Protein AF-A0A6A5TPV1-F1 (afdb_monomer_lite)

Radius of gyration: 19.68 Å; chains: 1; bounding box: 51×36×65 Å

Sequence (262 aa):
MLPGEIRNAIFEEVFISEATIHRGAEEFGPLAEQEKAEIEGTKKVISWQLLCTCRQYYEEAFPLLYAKNSLALCTGKNGAPGKVGAFPLTPTPMSLIKNVRISFRLDNPDKPAAGSVAKFLDAIVEYSTIDVLRVTIAS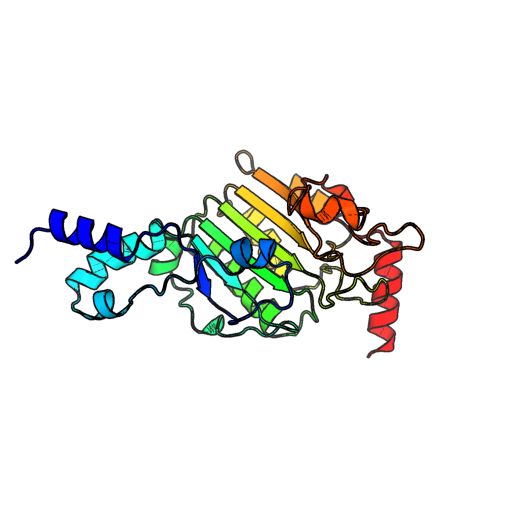VAHHFDETNPWNILMMDHPVIGALERVMRSGAVRNLAIRLHDGAFLSPDFSRYLSQELLHGHHLIFLRSCSCHTYDSARNCIVCGMSEDARSLEPIQRLILSHEADASPEMVDDCQYEILQRL

Structure (mmCIF, N/CA/C/O backbone):
data_AF-A0A6A5TPV1-F1
#
_entry.id   AF-A0A6A5TPV1-F1
#
loop_
_atom_site.group_PDB
_atom_site.id
_atom_site.type_symbol
_atom_site.label_atom_id
_atom_site.label_alt_id
_atom_site.label_comp_id
_atom_site.label_asym_id
_atom_site.label_entity_id
_atom_site.label_seq_id
_atom_site.pdbx_PDB_ins_code
_atom_site.Cartn_x
_atom_site.Cartn_y
_atom_site.Cartn_z
_atom_site.occupancy
_atom_site.B_iso_or_equiv
_atom_site.auth_seq_id
_atom_site.auth_comp_id
_atom_site.auth_asym_id
_atom_site.auth_atom_id
_atom_site.pdbx_PDB_model_num
ATOM 1 N N . MET A 1 1 ? -29.609 7.224 32.001 1.00 72.44 1 MET A N 1
ATOM 2 C CA . MET A 1 1 ? -28.454 6.872 31.147 1.00 72.44 1 MET A CA 1
ATOM 3 C C . MET A 1 1 ? -28.949 5.890 30.096 1.00 72.44 1 MET A C 1
ATOM 5 O O . MET A 1 1 ? -29.677 4.983 30.478 1.00 72.44 1 MET A O 1
ATOM 9 N N . LEU A 1 2 ? -28.633 6.080 28.810 1.00 82.19 2 LEU A N 1
ATOM 10 C CA . LEU A 1 2 ? -28.949 5.079 27.776 1.00 82.19 2 LEU A CA 1
ATOM 11 C C . LEU A 1 2 ? -28.243 3.755 28.121 1.00 82.19 2 LEU A C 1
ATOM 13 O O . LEU A 1 2 ? -27.073 3.829 28.486 1.00 82.19 2 LEU A O 1
ATOM 17 N N . PRO A 1 3 ? -28.888 2.580 28.036 1.00 91.00 3 PRO A N 1
ATOM 18 C CA . PRO A 1 3 ? -28.230 1.281 28.208 1.00 91.00 3 PRO A CA 1
ATOM 19 C C . PRO A 1 3 ? -27.059 1.073 27.238 1.00 91.00 3 PRO A C 1
ATOM 21 O O . PRO A 1 3 ? -27.083 1.585 26.118 1.00 91.00 3 PRO A O 1
ATOM 24 N N . GLY A 1 4 ? -26.043 0.312 27.658 1.00 86.00 4 GLY A N 1
ATOM 25 C CA . GLY A 1 4 ? -24.833 0.073 26.857 1.00 86.00 4 GLY A CA 1
ATOM 26 C C . GLY A 1 4 ? -25.107 -0.613 25.519 1.00 86.00 4 GLY A C 1
ATOM 27 O O . GLY A 1 4 ? -24.534 -0.227 24.510 1.00 86.00 4 GLY A O 1
ATOM 28 N N . GLU A 1 5 ? -26.052 -1.550 25.481 1.00 86.19 5 GLU A N 1
ATOM 29 C CA . GLU A 1 5 ? -26.462 -2.239 24.248 1.00 86.19 5 GLU A CA 1
ATOM 30 C C . GLU A 1 5 ? -27.050 -1.266 23.219 1.00 86.19 5 GLU A C 1
ATOM 32 O O . GLU A 1 5 ? -26.711 -1.330 22.040 1.00 86.19 5 GLU A O 1
ATOM 37 N N . ILE A 1 6 ? -27.875 -0.314 23.673 1.00 87.38 6 ILE A N 1
ATOM 38 C CA . ILE A 1 6 ? -28.470 0.706 22.800 1.00 87.38 6 ILE A CA 1
ATOM 39 C C . ILE A 1 6 ? -27.389 1.667 22.296 1.00 87.38 6 ILE A C 1
ATOM 41 O O . ILE A 1 6 ? -27.397 2.032 21.123 1.00 87.38 6 ILE A O 1
ATOM 45 N N . ARG A 1 7 ? -26.429 2.056 23.149 1.00 88.94 7 ARG A N 1
ATOM 46 C CA . ARG A 1 7 ? -25.293 2.887 22.718 1.00 88.94 7 ARG A CA 1
ATOM 47 C C . ARG A 1 7 ? -24.436 2.176 21.679 1.00 88.94 7 ARG A C 1
ATOM 49 O O . ARG A 1 7 ? -24.145 2.781 20.656 1.00 88.94 7 ARG A O 1
ATOM 56 N N . ASN A 1 8 ? -24.107 0.903 21.898 1.00 86.19 8 ASN A N 1
ATOM 57 C CA . ASN A 1 8 ? -23.372 0.104 20.924 1.00 86.19 8 ASN A CA 1
ATOM 58 C C . ASN A 1 8 ? -24.127 0.029 19.599 1.00 86.19 8 ASN A C 1
ATOM 60 O O . ASN A 1 8 ? -23.534 0.363 18.588 1.00 86.19 8 ASN A O 1
ATOM 64 N N . ALA A 1 9 ? -25.427 -0.279 19.590 1.00 86.00 9 ALA A N 1
ATOM 65 C CA . ALA A 1 9 ? -26.215 -0.293 18.353 1.00 86.00 9 ALA A CA 1
ATOM 66 C C . ALA A 1 9 ? -26.171 1.056 17.603 1.00 86.00 9 ALA A C 1
ATOM 68 O O . ALA A 1 9 ? -26.022 1.085 16.384 1.00 86.00 9 ALA A O 1
ATOM 69 N N . ILE A 1 10 ? -26.224 2.182 18.327 1.00 86.19 10 ILE A N 1
ATOM 70 C CA . ILE A 1 10 ? -26.055 3.520 17.736 1.00 86.19 10 ILE A CA 1
ATOM 71 C C . ILE A 1 10 ? -24.637 3.698 17.177 1.00 86.19 10 ILE A C 1
ATOM 73 O O . ILE A 1 10 ? -24.473 4.207 16.072 1.00 86.19 10 ILE A O 1
ATOM 77 N N . PHE A 1 11 ? -23.601 3.301 17.919 1.00 87.62 11 PHE A N 1
ATOM 78 C CA . PHE A 1 11 ? -22.213 3.404 17.464 1.00 87.62 11 PHE A CA 1
ATOM 79 C C . PHE A 1 11 ? -21.960 2.538 16.238 1.00 87.62 11 PHE A C 1
ATOM 81 O O . PHE A 1 11 ? -21.276 2.976 15.321 1.00 87.62 11 PHE A O 1
ATOM 88 N N . GLU A 1 12 ? -22.531 1.342 16.198 1.00 84.50 12 GLU A N 1
ATOM 89 C CA . GLU A 1 12 ? -22.453 0.450 15.055 1.00 84.50 12 GLU A CA 1
ATOM 90 C C . GLU A 1 12 ? -23.063 1.103 13.813 1.00 84.50 12 GLU A C 1
ATOM 92 O O . GLU A 1 12 ? -22.376 1.232 12.807 1.00 84.50 12 GLU A O 1
ATOM 97 N N . GLU A 1 13 ? -24.277 1.640 13.914 1.00 82.12 13 GLU A N 1
ATOM 98 C CA . GLU A 1 13 ? -24.950 2.328 12.803 1.00 82.12 13 GLU A CA 1
ATOM 99 C C . GLU A 1 13 ? -24.195 3.588 12.321 1.00 82.12 13 GLU A C 1
ATOM 101 O O . GLU A 1 13 ? -24.133 3.903 11.127 1.00 82.12 13 GLU A O 1
ATOM 106 N N . VAL A 1 14 ? -23.603 4.336 13.258 1.00 78.81 14 VAL A N 1
ATOM 107 C CA . VAL A 1 14 ? -22.926 5.610 12.968 1.00 78.81 14 VAL A CA 1
ATOM 108 C C . VAL A 1 14 ? -21.500 5.404 12.448 1.00 78.81 14 VAL A C 1
ATOM 110 O O . VAL A 1 14 ? -21.074 6.124 11.540 1.00 78.81 14 VAL A O 1
ATOM 113 N N . PHE A 1 15 ? -20.751 4.452 13.012 1.00 74.12 15 PHE A N 1
ATOM 114 C CA . PHE A 1 15 ? -19.317 4.270 12.756 1.00 74.12 15 PHE A CA 1
ATOM 115 C C . PHE A 1 15 ? -18.981 3.071 11.876 1.00 74.12 15 PHE A C 1
ATOM 117 O O . PHE A 1 15 ? -17.944 3.107 11.214 1.00 74.12 15 PHE A O 1
ATOM 124 N N . ILE A 1 16 ? -19.802 2.021 11.847 1.00 71.56 16 ILE A N 1
ATOM 125 C CA . ILE A 1 16 ? -19.593 0.890 10.942 1.00 71.56 16 ILE A CA 1
ATOM 126 C C . ILE A 1 16 ? -20.329 1.210 9.657 1.00 71.56 16 ILE A C 1
ATOM 128 O O . ILE A 1 16 ? -21.531 1.449 9.627 1.00 71.56 16 ILE A O 1
ATOM 132 N N . SER A 1 17 ? -19.593 1.248 8.561 1.00 60.19 17 SER A N 1
ATOM 133 C CA . SER A 1 17 ? -20.216 1.450 7.251 1.00 60.19 17 SER A CA 1
ATOM 134 C C . SER A 1 17 ? -19.556 0.635 6.157 1.00 60.19 17 SER A C 1
ATOM 136 O O . SER A 1 17 ? -19.742 0.943 4.986 1.00 60.19 17 SER A O 1
ATOM 138 N N . GLU A 1 18 ? -18.710 -0.327 6.548 1.00 60.38 18 GLU A N 1
ATOM 139 C CA . GLU A 1 18 ? -17.691 -0.915 5.670 1.00 60.38 18 GLU A CA 1
ATOM 140 C C . GLU A 1 18 ? -16.838 0.164 4.972 1.00 60.38 18 GLU A C 1
ATOM 142 O O . GLU A 1 18 ? -16.124 -0.104 4.004 1.00 60.38 18 GLU A O 1
ATOM 147 N N . ALA A 1 19 ? -16.897 1.408 5.466 1.00 59.88 19 ALA A N 1
ATOM 148 C CA . ALA A 1 19 ? -16.225 2.524 4.855 1.00 59.88 19 ALA A CA 1
ATOM 149 C C . ALA A 1 19 ? -14.735 2.402 5.107 1.00 59.88 19 ALA A C 1
ATOM 151 O O . ALA A 1 19 ? -14.246 1.866 6.107 1.00 59.88 19 ALA A O 1
ATOM 152 N N . THR A 1 20 ? -14.003 2.941 4.155 1.00 67.12 20 THR A N 1
ATOM 153 C CA . THR A 1 20 ? -12.573 3.077 4.285 1.00 67.12 20 THR A CA 1
ATOM 154 C C . THR A 1 20 ? -12.295 4.404 4.989 1.00 67.12 20 THR A C 1
ATOM 156 O O . THR A 1 20 ? -12.737 5.468 4.561 1.00 67.12 20 THR A O 1
ATOM 159 N N . ILE A 1 21 ? -11.598 4.361 6.121 1.00 71.19 21 ILE A N 1
ATOM 160 C CA . ILE A 1 21 ? -11.128 5.554 6.820 1.00 71.19 21 ILE A CA 1
ATOM 161 C C . ILE A 1 21 ? -9.931 6.073 6.025 1.00 71.19 21 ILE A C 1
ATOM 163 O O . ILE A 1 21 ? -8.814 5.588 6.182 1.00 71.19 21 ILE A O 1
ATOM 167 N N . HIS A 1 22 ? -10.163 7.041 5.141 1.00 66.50 22 HIS A N 1
ATOM 168 C CA . HIS A 1 22 ? -9.091 7.622 4.335 1.00 66.50 22 HIS A CA 1
ATOM 169 C C . HIS A 1 22 ? -8.205 8.544 5.169 1.00 66.50 22 HIS A C 1
ATOM 171 O O . HIS A 1 22 ? -8.677 9.403 5.929 1.00 66.50 22 HIS A O 1
ATOM 177 N N . ARG A 1 23 ? -6.896 8.372 5.008 1.00 66.94 23 ARG A N 1
ATOM 178 C CA . ARG A 1 23 ? -5.847 9.211 5.579 1.00 66.94 23 ARG A CA 1
ATOM 179 C C . ARG A 1 23 ? -4.785 9.479 4.523 1.00 66.94 23 ARG A C 1
ATOM 181 O O . ARG A 1 23 ? -4.401 8.593 3.769 1.00 66.94 23 ARG A O 1
ATOM 188 N N . GLY A 1 24 ? -4.304 10.716 4.495 1.00 71.81 24 GLY A N 1
ATOM 189 C CA . GLY A 1 24 ? -3.316 11.160 3.522 1.00 71.81 24 GLY A CA 1
ATOM 190 C C . GLY A 1 24 ? -3.835 12.271 2.628 1.00 71.81 24 GLY A C 1
ATOM 191 O O . GLY A 1 24 ? -4.393 13.247 3.137 1.00 71.81 24 GLY A O 1
ATOM 192 N N . ALA A 1 25 ? -3.555 12.195 1.335 1.00 71.25 25 ALA A N 1
ATOM 193 C CA . ALA A 1 25 ? -4.000 13.200 0.380 1.00 71.25 25 ALA A CA 1
ATOM 194 C C . ALA A 1 25 ? -5.482 13.035 0.022 1.00 71.25 25 ALA A C 1
ATOM 196 O O . ALA A 1 25 ? -6.033 11.941 0.105 1.00 71.25 25 ALA A O 1
ATOM 197 N N . GLU A 1 26 ? -6.115 14.141 -0.370 1.00 64.12 26 GLU A N 1
ATOM 198 C CA . GLU A 1 26 ? -7.525 14.161 -0.786 1.00 64.12 26 GLU A CA 1
ATOM 199 C C . GLU A 1 26 ? -7.736 13.526 -2.170 1.00 64.12 26 GLU A C 1
ATOM 201 O O . GLU A 1 26 ? -8.836 13.063 -2.455 1.00 64.12 26 GLU A O 1
ATOM 206 N N . GLU A 1 27 ? -6.677 13.447 -2.983 1.00 69.12 27 GLU A N 1
ATOM 207 C CA . GLU A 1 27 ? -6.659 12.798 -4.295 1.00 69.12 27 GLU A CA 1
ATOM 208 C C . GLU A 1 27 ? -5.336 12.042 -4.487 1.00 69.12 27 GLU A C 1
ATOM 210 O O . GLU A 1 27 ? -4.256 12.612 -4.296 1.00 69.12 27 GLU A O 1
ATOM 215 N N . PHE A 1 28 ? -5.411 10.777 -4.911 1.00 70.88 28 PHE A N 1
ATOM 216 C CA . PHE A 1 28 ? -4.245 9.946 -5.259 1.00 70.88 28 PHE A CA 1
ATOM 217 C C . PHE A 1 28 ? -3.563 10.389 -6.574 1.00 70.88 28 PHE A C 1
ATOM 219 O O . PHE A 1 28 ? -2.397 10.087 -6.849 1.00 70.88 28 PHE A O 1
ATOM 226 N N . GLY A 1 29 ? -4.310 11.120 -7.402 1.00 66.31 29 GLY A N 1
ATOM 227 C CA . GLY A 1 29 ? -4.034 11.389 -8.811 1.00 66.31 29 GLY A CA 1
ATOM 228 C C . GLY A 1 29 ? -5.066 10.687 -9.706 1.00 66.31 29 GLY A C 1
ATOM 229 O O . GLY A 1 29 ? -5.884 9.928 -9.195 1.00 66.31 29 GLY A O 1
ATOM 230 N N . PRO A 1 30 ? -5.070 10.946 -11.025 1.00 63.56 30 PRO A N 1
ATOM 231 C CA . PRO A 1 30 ? -5.983 10.295 -11.952 1.00 63.56 30 PRO A CA 1
ATOM 232 C C . PRO A 1 30 ? -5.955 8.776 -11.829 1.00 63.56 30 PRO A C 1
ATOM 234 O O . PRO A 1 30 ? -4.937 8.133 -12.078 1.00 63.56 30 PRO A O 1
ATOM 237 N N . LEU A 1 31 ? -7.109 8.270 -11.425 1.00 67.62 31 LEU A N 1
ATOM 238 C CA . LEU A 1 31 ? -7.530 6.884 -11.412 1.00 67.62 31 LEU A CA 1
ATOM 239 C C . LEU A 1 31 ? -8.701 6.767 -12.385 1.00 67.62 31 LEU A C 1
ATOM 241 O O . LEU A 1 31 ? -9.441 7.746 -12.575 1.00 67.62 31 LEU A O 1
ATOM 245 N N . ALA A 1 32 ? -8.919 5.587 -12.965 1.00 66.62 32 ALA A N 1
ATOM 246 C CA . ALA A 1 32 ? -10.178 5.335 -13.661 1.00 66.62 32 ALA A CA 1
ATOM 247 C C . ALA A 1 32 ? -11.364 5.559 -12.698 1.00 66.62 32 ALA A C 1
ATOM 249 O O . ALA A 1 32 ? -11.255 5.284 -11.507 1.00 66.62 32 ALA A O 1
ATOM 250 N N . GLU A 1 33 ? -12.521 6.023 -13.184 1.00 67.94 33 GLU A N 1
ATOM 251 C CA . GLU A 1 33 ? -13.700 6.270 -12.324 1.00 67.94 33 GLU A CA 1
ATOM 252 C C . GLU A 1 33 ? -14.100 5.041 -11.488 1.00 67.94 33 GLU A C 1
ATOM 254 O O . GLU A 1 33 ? -14.481 5.153 -10.325 1.00 67.94 33 GLU A O 1
ATOM 259 N N . GLN A 1 34 ? -13.934 3.849 -12.059 1.00 64.19 34 GLN A N 1
ATOM 260 C CA . GLN A 1 34 ? -14.174 2.581 -11.372 1.00 64.19 34 GLN A CA 1
ATOM 261 C C . GLN A 1 34 ? -13.143 2.309 -10.256 1.00 64.19 34 GLN A C 1
ATOM 263 O O . GLN A 1 34 ? -13.487 1.738 -9.225 1.00 64.19 34 GLN A O 1
ATOM 268 N N . GLU A 1 35 ? -11.895 2.758 -10.427 1.00 69.06 35 GLU A N 1
ATOM 269 C CA . GLU A 1 35 ? -10.814 2.646 -9.438 1.00 69.06 35 GLU A CA 1
ATOM 270 C C . GLU A 1 35 ? -10.918 3.705 -8.339 1.00 69.06 35 GLU A C 1
ATOM 272 O O . GLU A 1 35 ? -10.543 3.431 -7.199 1.00 69.06 35 GLU A O 1
ATOM 277 N N . LYS A 1 36 ? -11.473 4.888 -8.640 1.00 70.81 36 LYS A N 1
ATOM 278 C CA . LYS A 1 36 ? -11.728 5.926 -7.631 1.00 70.81 36 LYS A CA 1
ATOM 279 C C . LYS A 1 36 ? -12.606 5.388 -6.509 1.00 70.81 36 LYS A C 1
ATOM 281 O O . LYS A 1 36 ? -12.263 5.541 -5.346 1.00 70.81 36 LYS A O 1
ATOM 286 N N . ALA A 1 37 ? -13.681 4.671 -6.831 1.00 67.56 37 ALA A N 1
ATOM 287 C CA . ALA A 1 37 ? -14.541 4.076 -5.808 1.00 67.56 37 ALA A CA 1
ATOM 288 C C . ALA A 1 37 ? -13.822 3.009 -4.952 1.00 67.56 37 ALA A C 1
ATOM 290 O O . ALA A 1 37 ? -14.127 2.864 -3.769 1.00 67.56 37 ALA A O 1
ATOM 291 N N . GLU A 1 38 ? -12.855 2.275 -5.513 1.00 67.69 38 GLU A N 1
ATOM 292 C CA . GLU A 1 38 ? -12.093 1.240 -4.796 1.00 67.69 38 GLU A CA 1
ATOM 293 C C . GLU A 1 38 ? -10.983 1.833 -3.905 1.00 67.69 38 GLU A C 1
ATOM 295 O O . GLU A 1 38 ? -10.788 1.393 -2.763 1.00 67.69 38 GLU A O 1
ATOM 300 N N . ILE A 1 39 ? -10.255 2.823 -4.428 1.00 63.59 39 ILE A N 1
ATOM 301 C CA . ILE A 1 39 ? -9.049 3.403 -3.817 1.00 63.59 39 ILE A CA 1
ATOM 302 C C . ILE A 1 39 ? -9.381 4.623 -2.951 1.00 63.59 39 ILE A C 1
ATOM 304 O O . ILE A 1 39 ? -8.789 4.785 -1.885 1.00 63.59 39 ILE A O 1
ATOM 308 N N . GLU A 1 40 ? -10.342 5.450 -3.363 1.00 63.28 40 GLU A N 1
ATOM 309 C CA . GLU A 1 40 ? -10.834 6.622 -2.617 1.00 63.28 40 GLU A CA 1
ATOM 310 C C . GLU A 1 40 ? -12.081 6.315 -1.777 1.00 63.28 40 GLU A C 1
ATOM 312 O O . GLU A 1 40 ? -12.493 7.157 -0.976 1.00 63.28 40 GLU A O 1
ATOM 317 N N . GLY A 1 41 ? -12.650 5.112 -1.934 1.00 61.62 41 GLY A N 1
ATOM 318 C CA . GLY A 1 41 ? -13.776 4.614 -1.149 1.00 61.62 41 GLY A CA 1
ATOM 319 C C . GLY A 1 41 ? -15.078 5.394 -1.351 1.00 61.62 41 GLY A C 1
ATOM 320 O O . GLY A 1 41 ? -15.161 6.417 -2.031 1.00 61.62 41 GLY A O 1
ATOM 321 N N . THR A 1 42 ? -16.144 4.934 -0.699 1.00 56.25 42 THR A N 1
ATOM 322 C CA . THR A 1 42 ? -17.323 5.768 -0.461 1.00 56.25 42 THR A CA 1
ATOM 323 C C . THR A 1 42 ? -16.961 6.818 0.586 1.00 56.25 42 THR A C 1
ATOM 325 O O . THR A 1 42 ? -16.675 6.484 1.737 1.00 56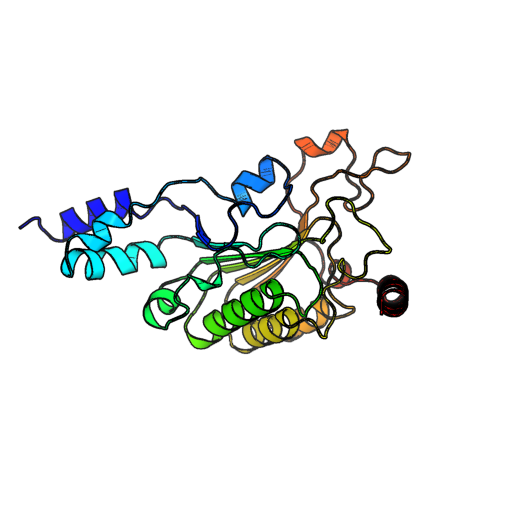.25 42 THR A O 1
ATOM 328 N N . LYS A 1 43 ? -17.001 8.103 0.208 1.00 55.84 43 LYS A N 1
ATOM 329 C CA . LYS A 1 43 ? -16.811 9.254 1.110 1.00 55.84 43 LYS A CA 1
ATOM 330 C C . LYS A 1 43 ? -17.965 9.361 2.120 1.00 55.84 43 LYS A C 1
ATOM 332 O O . LYS A 1 43 ? -18.749 10.306 2.079 1.00 55.84 43 LYS A O 1
ATOM 337 N N . LYS A 1 44 ? -18.106 8.403 3.040 1.00 58.22 44 LYS A N 1
ATOM 338 C CA . LYS A 1 44 ? -18.975 8.573 4.209 1.00 58.22 44 LYS A CA 1
ATOM 339 C C . LYS A 1 44 ? -18.194 9.384 5.235 1.00 58.22 44 LYS A C 1
ATOM 341 O O . LYS A 1 44 ? -17.142 8.967 5.717 1.00 58.22 44 LYS A O 1
ATOM 346 N N . VAL A 1 45 ? -18.687 10.578 5.546 1.00 60.72 45 VAL A N 1
ATOM 347 C CA . VAL A 1 45 ? -18.096 11.416 6.589 1.00 60.72 45 VAL A CA 1
ATOM 348 C C . VAL A 1 45 ? -18.378 10.752 7.931 1.00 60.72 45 VAL A C 1
ATOM 350 O O . VAL A 1 45 ? -19.502 10.781 8.426 1.00 60.72 45 VAL A O 1
ATOM 353 N N . ILE A 1 46 ? -17.355 10.135 8.518 1.00 63.34 46 ILE A N 1
ATOM 354 C CA . ILE A 1 46 ? -17.444 9.607 9.877 1.00 63.34 46 ILE A CA 1
ATOM 355 C C . ILE A 1 46 ? -17.489 10.797 10.835 1.00 63.34 46 ILE A C 1
ATOM 357 O O . ILE A 1 46 ? -16.546 11.590 10.898 1.00 63.34 46 ILE A O 1
ATOM 361 N N . SER A 1 47 ? -18.592 10.939 11.571 1.00 67.31 47 SER A N 1
ATOM 362 C CA . SER A 1 47 ? -18.756 12.035 12.524 1.00 67.31 47 SER A CA 1
ATOM 363 C C . SER A 1 47 ? -17.955 11.768 13.799 1.00 67.31 47 SER A C 1
ATOM 365 O O . SER A 1 47 ? -18.422 11.134 14.745 1.00 67.31 47 SER A O 1
ATOM 367 N N . TRP A 1 48 ? -16.732 12.297 13.843 1.00 72.88 48 TRP A N 1
ATOM 368 C CA . TRP A 1 48 ? -15.854 12.249 15.020 1.00 72.88 48 TRP A CA 1
ATOM 369 C C . TRP A 1 48 ? -16.443 12.965 16.243 1.00 72.88 48 TRP A C 1
ATOM 371 O O . TRP A 1 48 ? -16.023 12.703 17.366 1.00 72.88 48 TRP A O 1
ATOM 381 N N . GLN A 1 49 ? -17.441 13.834 16.046 1.00 78.31 49 GLN A N 1
ATOM 382 C CA . GLN A 1 49 ? -18.081 14.614 17.111 1.00 78.31 49 GLN A CA 1
ATOM 383 C C . GLN A 1 49 ? -18.660 13.731 18.222 1.00 78.31 49 GLN A C 1
ATOM 385 O O . GLN A 1 49 ? -18.635 14.111 19.393 1.00 78.31 49 GLN A O 1
ATOM 390 N N . LEU A 1 50 ? -19.129 12.528 17.879 1.00 78.50 50 LEU A N 1
ATOM 391 C CA . LEU A 1 50 ? -19.683 11.612 18.867 1.00 78.50 50 LEU A CA 1
ATOM 392 C C . LEU A 1 50 ? -18.595 11.031 19.792 1.00 78.50 50 LEU A C 1
ATOM 394 O O . LEU A 1 50 ? -18.835 10.882 20.989 1.00 78.50 50 LEU A O 1
ATOM 398 N N . LEU A 1 51 ? -17.364 10.844 19.295 1.00 81.06 51 LEU A N 1
ATOM 399 C CA . LEU A 1 51 ? -16.206 10.501 20.135 1.00 81.06 51 LEU A CA 1
ATOM 400 C C . LEU A 1 51 ? -15.786 11.660 21.052 1.00 81.06 51 LEU A C 1
ATOM 402 O O . LEU A 1 51 ? -15.209 11.433 22.109 1.00 81.06 51 LEU A O 1
ATOM 406 N N . CYS A 1 52 ? -16.089 12.902 20.670 1.00 83.62 52 CYS A N 1
ATOM 407 C CA . CYS A 1 52 ? -15.788 14.095 21.464 1.00 83.62 52 CYS A CA 1
ATOM 408 C C . CYS A 1 52 ? -16.850 14.407 22.533 1.00 83.62 52 CYS A C 1
ATOM 410 O O . CYS A 1 52 ? -16.687 15.371 23.276 1.00 83.62 52 CYS A O 1
ATOM 412 N N . THR A 1 53 ? -17.938 13.632 22.614 1.00 86.06 53 THR A N 1
ATOM 413 C CA . THR A 1 53 ? -19.065 13.940 23.512 1.00 86.06 53 THR A CA 1
ATOM 414 C C . THR A 1 53 ? -18.708 13.712 24.980 1.00 86.06 53 THR A C 1
ATOM 416 O O . THR A 1 53 ? -18.927 14.580 25.822 1.00 86.06 53 THR A O 1
ATOM 419 N N . CYS A 1 54 ? -18.157 12.544 25.310 1.00 88.31 54 CYS A N 1
ATOM 420 C CA . CYS A 1 54 ? -17.665 12.233 26.648 1.00 88.31 54 CYS A CA 1
ATOM 421 C C . CYS A 1 54 ? -16.673 11.066 26.602 1.00 88.31 54 CYS A C 1
ATOM 423 O O . CYS A 1 54 ? -16.617 10.315 25.627 1.00 88.31 54 CYS A O 1
ATOM 425 N N . ARG A 1 55 ? -15.923 10.878 27.694 1.00 89.50 55 ARG A N 1
ATOM 426 C CA . ARG A 1 55 ? -14.934 9.797 27.819 1.00 89.50 55 ARG A CA 1
ATOM 427 C C . ARG A 1 55 ? -15.536 8.409 27.590 1.00 89.50 55 ARG A C 1
ATOM 429 O O . ARG A 1 55 ? -14.925 7.600 26.911 1.00 89.50 55 ARG A O 1
ATOM 436 N N . GLN A 1 56 ? -16.736 8.157 28.108 1.00 90.81 56 GLN A N 1
ATOM 437 C CA . GLN A 1 56 ? -17.403 6.869 27.932 1.00 90.81 56 GLN A CA 1
ATOM 438 C C . GLN A 1 56 ? -17.690 6.567 26.456 1.00 90.81 56 GLN A C 1
ATOM 440 O O . GLN A 1 56 ? -17.454 5.458 25.998 1.00 90.81 56 GLN A O 1
ATOM 445 N N . TYR A 1 57 ? -18.172 7.556 25.701 1.00 89.12 57 TYR A N 1
ATOM 446 C CA . TYR A 1 57 ? -18.464 7.376 24.277 1.00 89.12 57 TYR A CA 1
ATOM 447 C C . TYR A 1 57 ? -17.177 7.166 23.489 1.00 89.12 57 TYR A C 1
ATOM 449 O O . TYR A 1 57 ? -17.142 6.325 22.599 1.00 89.12 57 TYR A O 1
ATOM 457 N N . TYR A 1 58 ? -16.111 7.884 23.849 1.00 87.69 58 TYR A N 1
ATOM 458 C CA . TYR A 1 58 ? -14.790 7.641 23.288 1.00 87.69 58 TYR A CA 1
ATOM 459 C C . TYR A 1 58 ? -14.339 6.195 23.535 1.00 87.69 58 TYR A C 1
ATOM 461 O O . TYR A 1 58 ? -14.030 5.490 22.583 1.00 87.69 58 TYR A O 1
ATOM 469 N N . GLU A 1 59 ? -14.339 5.731 24.787 1.00 88.56 59 GLU A N 1
ATOM 470 C CA . GLU A 1 59 ? -13.849 4.396 25.157 1.00 88.56 59 GLU A CA 1
ATOM 471 C C . GLU A 1 59 ? -14.677 3.258 24.534 1.00 88.56 59 GLU A C 1
ATOM 473 O O . GLU A 1 59 ? -14.111 2.231 24.165 1.00 88.56 59 GLU A O 1
ATOM 478 N N . GLU A 1 60 ? -15.989 3.441 24.368 1.00 88.31 60 GLU A N 1
ATOM 479 C CA . GLU A 1 60 ? -16.882 2.427 23.789 1.00 88.31 60 GLU A CA 1
ATOM 480 C C . GLU A 1 60 ? -16.881 2.435 22.249 1.00 88.31 60 GLU A C 1
ATOM 482 O O . GLU A 1 60 ? -16.842 1.376 21.622 1.00 88.31 60 GLU A O 1
ATOM 487 N N . ALA A 1 61 ? -16.897 3.611 21.614 1.00 86.44 61 ALA A N 1
ATOM 488 C CA . ALA A 1 61 ? -17.034 3.716 20.162 1.00 86.44 61 ALA A CA 1
ATOM 489 C C . ALA A 1 61 ? -15.698 3.709 19.405 1.00 86.44 61 ALA A C 1
ATOM 491 O O . ALA A 1 61 ? -15.651 3.269 18.254 1.00 86.44 61 ALA A O 1
ATOM 492 N N . PHE A 1 62 ? -14.602 4.168 20.023 1.00 86.38 62 PHE A N 1
ATOM 493 C CA . PHE A 1 62 ? -13.285 4.196 19.380 1.00 86.38 62 PHE A CA 1
ATOM 494 C C . PHE A 1 62 ? -12.831 2.802 18.913 1.00 86.38 62 PHE A C 1
ATOM 496 O O . PHE A 1 62 ? -12.441 2.680 17.750 1.00 86.38 62 PHE A O 1
ATOM 503 N N . PRO A 1 63 ? -12.930 1.726 19.722 1.00 87.62 63 PRO A N 1
ATOM 504 C CA . PRO A 1 63 ? -12.554 0.394 19.258 1.00 87.62 63 PRO A CA 1
ATOM 505 C C . PRO A 1 63 ? -13.419 -0.107 18.104 1.00 87.62 63 PRO A C 1
ATOM 507 O O . PRO A 1 63 ? -12.885 -0.682 17.160 1.00 87.62 63 PRO A O 1
ATOM 510 N N . LEU A 1 64 ? -14.731 0.152 18.138 1.00 85.38 64 LEU A N 1
ATOM 511 C CA . LEU A 1 64 ? -15.651 -0.236 17.064 1.00 85.38 64 LEU A CA 1
ATOM 512 C C . LEU A 1 64 ? -15.270 0.432 15.739 1.00 85.38 64 LEU A C 1
ATOM 514 O O . LEU A 1 64 ? -15.223 -0.234 14.705 1.00 85.38 64 LEU A O 1
ATOM 518 N N . LEU A 1 65 ? -14.938 1.723 15.783 1.00 82.31 65 LEU A N 1
ATOM 519 C CA . LEU A 1 65 ? -14.530 2.489 14.612 1.00 82.31 65 LEU A CA 1
ATOM 520 C C . LEU A 1 65 ? -13.283 1.904 13.936 1.00 82.31 65 LEU A C 1
ATOM 522 O O . LEU A 1 65 ? -13.281 1.742 12.720 1.00 82.31 65 LEU A O 1
ATOM 526 N N . TYR A 1 66 ? -12.235 1.575 14.691 1.00 82.06 66 TYR A N 1
ATOM 527 C CA . TYR A 1 66 ? -10.987 1.072 14.102 1.00 82.06 66 TYR A CA 1
ATOM 528 C C . TYR A 1 66 ? -11.018 -0.428 13.788 1.00 82.06 66 TYR A C 1
ATOM 530 O O . TYR A 1 66 ? -10.427 -0.845 12.794 1.00 82.06 66 TYR A O 1
ATOM 538 N N . ALA A 1 67 ? -11.723 -1.234 14.586 1.00 83.88 67 ALA A N 1
ATOM 539 C CA . ALA A 1 67 ? -11.758 -2.685 14.405 1.00 83.88 67 ALA A CA 1
ATOM 540 C C . ALA A 1 67 ? -12.673 -3.146 13.269 1.00 83.88 67 ALA A C 1
ATOM 542 O O . ALA A 1 67 ? -12.418 -4.186 12.663 1.00 83.88 67 ALA A O 1
ATOM 543 N N . LYS A 1 68 ? -13.739 -2.392 12.976 1.00 83.75 68 LYS A N 1
ATOM 544 C CA . LYS A 1 68 ? -14.765 -2.798 12.002 1.00 83.75 68 LYS A CA 1
ATOM 545 C C . LYS A 1 68 ? -14.722 -2.033 10.677 1.00 83.75 68 LYS A C 1
ATOM 547 O O . LYS A 1 68 ? -15.562 -2.274 9.817 1.00 83.75 68 LYS A O 1
ATOM 552 N N . ASN A 1 69 ? -13.751 -1.140 10.487 1.00 78.94 69 ASN A N 1
ATOM 553 C CA . ASN A 1 69 ? -13.550 -0.422 9.227 1.00 78.94 69 ASN A CA 1
ATOM 554 C C . ASN A 1 69 ? -12.178 -0.742 8.620 1.00 78.94 69 ASN A C 1
ATOM 556 O O . ASN A 1 69 ? -11.266 -1.211 9.300 1.00 78.94 69 ASN A O 1
ATOM 560 N N . SER A 1 70 ? -12.030 -0.479 7.320 1.00 80.56 70 SER A N 1
ATOM 561 C CA . SER A 1 70 ? -10.720 -0.539 6.660 1.00 80.56 70 SER A CA 1
ATOM 562 C C . SER A 1 70 ? -9.998 0.793 6.833 1.00 80.56 70 SER A C 1
ATOM 564 O O . SER A 1 70 ? -10.615 1.843 6.681 1.00 80.56 70 SER A O 1
ATOM 566 N N . LEU A 1 71 ? -8.695 0.786 7.096 1.00 83.25 71 LEU A N 1
ATOM 567 C CA . LEU A 1 71 ? -7.879 2.001 7.053 1.00 83.25 71 LEU A CA 1
ATOM 568 C C . LEU A 1 71 ? -7.237 2.123 5.668 1.00 83.25 71 LEU A C 1
ATOM 570 O O . LEU A 1 71 ? -6.637 1.158 5.202 1.00 83.25 71 LEU A O 1
ATOM 574 N N . ALA A 1 72 ? -7.322 3.287 5.022 1.00 80.19 72 ALA A N 1
ATOM 575 C CA . ALA A 1 72 ? -6.542 3.564 3.818 1.00 80.19 72 ALA A CA 1
ATOM 576 C C . ALA A 1 72 ? -5.561 4.707 4.032 1.00 80.19 72 ALA A C 1
ATOM 578 O O . ALA A 1 72 ? -5.948 5.807 4.425 1.00 80.19 72 ALA A O 1
ATOM 579 N N . LEU A 1 73 ? -4.304 4.448 3.698 1.00 82.81 73 LEU A N 1
ATOM 580 C CA . LEU A 1 73 ? -3.262 5.441 3.532 1.00 82.81 73 LEU A CA 1
ATOM 581 C C . LEU A 1 73 ? -3.093 5.741 2.045 1.00 82.81 73 LEU A C 1
ATOM 583 O O . LEU A 1 73 ? -2.881 4.827 1.253 1.00 82.81 73 LEU A O 1
ATOM 587 N N . CYS A 1 74 ? -3.160 7.011 1.670 1.00 80.19 74 CYS A N 1
ATOM 588 C CA . CYS A 1 74 ? -3.050 7.439 0.283 1.00 80.19 74 CYS A CA 1
ATOM 589 C C . CYS A 1 74 ? -2.070 8.608 0.160 1.00 80.19 74 CYS A C 1
ATOM 591 O O . CYS A 1 74 ? -2.286 9.665 0.760 1.00 80.19 74 CYS A O 1
ATOM 593 N N . THR A 1 75 ? -1.000 8.455 -0.620 1.00 82.31 75 THR A N 1
ATOM 594 C CA . THR A 1 75 ? -0.166 9.610 -0.994 1.00 82.31 75 THR A CA 1
ATOM 595 C C . THR A 1 75 ? -0.887 10.444 -2.049 1.00 82.31 75 THR A C 1
ATOM 597 O O . THR A 1 75 ? -1.762 9.954 -2.749 1.00 82.31 75 THR A O 1
ATOM 600 N N . GLY A 1 76 ? -0.546 11.717 -2.170 1.00 73.19 76 GLY A N 1
ATOM 601 C CA . GLY A 1 76 ? -1.110 12.612 -3.171 1.00 73.19 76 GLY A CA 1
ATOM 602 C C . GLY A 1 76 ? -0.386 12.562 -4.503 1.00 73.19 76 GLY A C 1
ATOM 603 O O . GLY A 1 76 ? 0.635 11.884 -4.655 1.00 73.19 76 GLY A O 1
ATOM 604 N N . LYS A 1 77 ? -0.890 13.362 -5.448 1.00 70.50 77 LYS A N 1
ATOM 605 C CA . LYS A 1 77 ? -0.243 13.627 -6.738 1.00 70.50 77 LYS A CA 1
ATOM 606 C C . LYS A 1 77 ? 1.250 13.948 -6.552 1.00 70.50 77 LYS A C 1
ATOM 608 O O . LYS A 1 77 ? 1.613 14.690 -5.640 1.00 70.50 77 LYS A O 1
ATOM 613 N N . ASN A 1 78 ? 2.099 13.401 -7.427 1.00 67.69 78 ASN A N 1
ATOM 614 C CA . ASN A 1 78 ? 3.562 13.583 -7.420 1.00 67.69 78 ASN A CA 1
ATOM 615 C C . ASN A 1 78 ? 4.248 13.199 -6.090 1.00 67.69 78 ASN A C 1
ATOM 617 O O . ASN A 1 78 ? 5.187 13.877 -5.658 1.00 67.69 78 ASN A O 1
ATOM 621 N N . GLY A 1 79 ? 3.727 12.180 -5.395 1.00 65.50 79 GLY A N 1
ATOM 622 C CA . GLY A 1 79 ? 4.324 11.697 -4.150 1.00 65.50 79 GLY A CA 1
ATOM 623 C C . GLY A 1 79 ? 4.211 12.702 -3.000 1.00 65.50 79 GLY A C 1
ATOM 624 O O . GLY A 1 79 ? 5.109 12.803 -2.165 1.00 65.50 79 GLY A O 1
ATOM 625 N N . ALA A 1 80 ? 3.133 13.488 -2.936 1.00 74.62 80 ALA A N 1
ATOM 626 C CA . ALA A 1 80 ? 2.880 14.341 -1.778 1.00 74.62 80 ALA A CA 1
ATOM 627 C C . ALA A 1 80 ? 2.444 13.477 -0.575 1.00 74.62 80 ALA A C 1
ATOM 629 O O . ALA A 1 80 ? 1.560 12.637 -0.718 1.00 74.62 80 ALA A O 1
ATOM 630 N N . PRO A 1 81 ? 2.967 13.674 0.645 1.00 69.00 81 PRO A N 1
ATOM 631 C CA . PRO A 1 81 ? 2.533 12.892 1.808 1.00 69.00 81 PRO A CA 1
ATOM 632 C C . PRO A 1 81 ? 1.098 13.230 2.258 1.00 69.00 81 PRO A C 1
ATOM 634 O O . PRO A 1 81 ? 0.532 12.530 3.092 1.00 69.00 81 PRO A O 1
ATOM 637 N N . GLY A 1 82 ? 0.492 14.311 1.748 1.00 72.94 82 GLY A N 1
ATOM 638 C CA . GLY A 1 82 ? -0.826 14.777 2.187 1.00 72.94 82 GLY A CA 1
ATOM 639 C C . GLY A 1 82 ? -0.888 14.969 3.707 1.00 72.94 82 GLY A C 1
ATOM 640 O O . GLY A 1 82 ? 0.061 15.454 4.322 1.00 72.94 82 GLY A O 1
ATOM 641 N N . LYS A 1 83 ? -1.994 14.548 4.330 1.00 66.94 83 LYS A N 1
ATOM 642 C CA . LYS A 1 83 ? -2.182 14.568 5.792 1.00 66.94 83 LYS A CA 1
ATOM 643 C C . LYS A 1 83 ? -1.748 13.258 6.473 1.00 66.94 83 LYS A C 1
ATOM 645 O O . LYS A 1 83 ? -2.215 12.977 7.574 1.00 66.94 83 LYS A O 1
ATOM 650 N N . VAL A 1 84 ? -0.880 12.446 5.851 1.00 62.09 84 VAL A N 1
ATOM 651 C CA . VAL A 1 84 ? -0.441 11.156 6.430 1.00 62.09 84 VAL A CA 1
ATOM 652 C C . VAL A 1 84 ? 0.172 11.353 7.822 1.00 62.09 84 VAL A C 1
ATOM 654 O O . VAL A 1 84 ? -0.160 10.615 8.745 1.00 62.09 84 VAL A O 1
ATOM 657 N N . GLY A 1 85 ? 0.981 12.401 8.010 1.00 55.50 85 GLY A N 1
ATOM 658 C CA . GLY A 1 85 ? 1.621 12.703 9.297 1.00 55.50 85 GLY A CA 1
ATOM 659 C C . GLY A 1 85 ? 0.668 13.096 10.434 1.00 55.50 85 GLY A C 1
ATOM 660 O O . GLY A 1 85 ? 1.105 13.189 11.575 1.00 55.50 85 GLY A O 1
ATOM 661 N N . ALA A 1 86 ? -0.619 13.326 10.153 1.00 59.34 86 ALA A N 1
ATOM 662 C CA . ALA A 1 86 ? -1.619 13.644 11.172 1.00 59.34 86 ALA A CA 1
ATOM 663 C C . ALA A 1 86 ? -2.274 12.393 11.787 1.00 59.34 86 ALA A C 1
ATOM 665 O O . ALA A 1 86 ? -3.073 12.520 12.716 1.00 59.34 86 ALA A O 1
ATOM 666 N N . PHE A 1 87 ? -1.981 11.192 11.272 1.00 65.81 87 PHE A N 1
ATOM 667 C CA . PHE A 1 87 ? -2.502 9.959 11.851 1.00 65.81 87 PHE A CA 1
ATOM 668 C C . PHE A 1 87 ? -1.622 9.496 13.021 1.00 65.81 87 PHE A C 1
ATOM 670 O O . PHE A 1 87 ? -0.410 9.355 12.849 1.00 65.81 87 PHE A O 1
ATOM 677 N N . PRO A 1 88 ? -2.198 9.239 14.207 1.00 67.06 88 PRO A N 1
ATOM 678 C CA . PRO A 1 88 ? -1.429 8.740 15.334 1.00 67.06 88 PRO A CA 1
ATOM 679 C C . PRO A 1 88 ? -0.985 7.296 15.068 1.00 67.06 88 PRO A C 1
ATOM 681 O O . PRO A 1 88 ? -1.774 6.360 15.175 1.00 67.06 88 PRO A O 1
ATOM 684 N N . LEU A 1 89 ? 0.300 7.120 14.760 1.00 78.12 89 LEU A N 1
ATOM 685 C CA . LEU A 1 89 ? 0.979 5.821 14.730 1.00 78.12 89 LEU A CA 1
ATOM 686 C C . LEU A 1 89 ? 1.323 5.396 16.158 1.00 78.12 89 LEU A C 1
ATOM 688 O O . LEU A 1 89 ? 2.484 5.353 16.548 1.00 78.12 89 LEU A O 1
ATOM 692 N N . THR A 1 90 ? 0.291 5.184 16.971 1.00 82.38 90 THR A N 1
ATOM 693 C CA . THR A 1 90 ? 0.433 4.809 18.380 1.00 82.38 90 THR A CA 1
ATOM 694 C C . THR A 1 90 ? -0.142 3.414 18.632 1.00 82.38 90 THR A C 1
ATOM 696 O O . THR A 1 90 ? -1.021 2.975 17.883 1.00 82.38 90 THR A O 1
ATOM 699 N N . PRO A 1 91 ? 0.296 2.711 19.696 1.00 86.06 91 PRO A N 1
ATOM 700 C CA . PRO A 1 91 ? -0.097 1.322 19.939 1.00 86.06 91 PRO A CA 1
ATOM 701 C C . PRO A 1 91 ? -1.613 1.090 19.978 1.00 86.06 91 PRO A C 1
ATOM 703 O O . PRO A 1 91 ? -2.124 0.140 19.393 1.00 86.06 91 PRO A O 1
ATOM 706 N N . THR A 1 92 ? -2.358 1.980 20.640 1.00 87.19 92 THR A N 1
ATOM 707 C CA . THR A 1 92 ? -3.798 1.804 20.872 1.00 87.19 92 THR A CA 1
ATOM 708 C C . THR A 1 92 ? -4.629 1.760 19.580 1.00 87.19 92 THR A C 1
ATOM 710 O O . THR A 1 92 ? -5.263 0.731 19.360 1.00 87.19 92 THR A O 1
ATOM 713 N N . PRO A 1 93 ? -4.654 2.791 18.706 1.00 83.50 93 PRO A N 1
ATOM 714 C CA . PRO A 1 93 ? -5.389 2.715 17.441 1.00 83.50 93 PRO A CA 1
ATOM 715 C C . PRO A 1 93 ? -4.868 1.597 16.537 1.00 83.50 93 PRO A C 1
ATOM 717 O O . PRO A 1 93 ? -5.667 0.873 15.950 1.00 83.50 93 PRO A O 1
ATOM 720 N N . MET A 1 94 ? -3.545 1.434 16.446 1.00 87.25 94 MET A N 1
ATOM 721 C CA . MET A 1 94 ? -2.925 0.480 15.528 1.00 87.25 94 MET A CA 1
ATOM 722 C C . MET A 1 94 ? -3.285 -0.971 15.865 1.00 87.25 94 MET A C 1
ATOM 724 O O . MET A 1 94 ? -3.599 -1.747 14.961 1.00 87.25 94 MET A O 1
ATOM 728 N N . SER A 1 95 ? -3.347 -1.327 17.150 1.00 90.44 95 SER A N 1
ATOM 729 C CA . SER A 1 95 ? -3.699 -2.685 17.596 1.00 90.44 95 SER A CA 1
ATOM 730 C C . SER A 1 95 ? -5.116 -3.135 17.211 1.00 90.44 95 SER A C 1
ATOM 732 O O . SER A 1 95 ? -5.397 -4.334 17.146 1.00 90.44 95 SER A O 1
ATOM 734 N N . LEU A 1 96 ? -6.012 -2.180 16.945 1.00 89.62 96 LEU A N 1
ATOM 735 C CA . LEU A 1 96 ? -7.418 -2.442 16.642 1.00 89.62 96 LEU A CA 1
ATOM 736 C C . LEU A 1 96 ? -7.650 -2.674 15.150 1.00 89.62 96 LEU A C 1
ATOM 738 O O . LEU A 1 96 ? -8.620 -3.328 14.786 1.00 89.62 96 LEU A O 1
ATOM 742 N N . ILE A 1 97 ? -6.769 -2.173 14.287 1.00 88.62 97 ILE A N 1
ATOM 743 C CA . ILE A 1 97 ? -6.954 -2.236 12.838 1.00 88.62 97 ILE A CA 1
ATOM 744 C C . ILE A 1 97 ? -6.702 -3.662 12.341 1.00 88.62 97 ILE A C 1
ATOM 746 O O . ILE A 1 97 ? -5.737 -4.312 12.737 1.00 88.62 97 ILE A O 1
ATOM 750 N N . LYS A 1 98 ? -7.568 -4.138 11.440 1.00 89.94 98 LYS A N 1
ATOM 751 C CA . LYS A 1 98 ? -7.465 -5.476 10.829 1.00 89.94 98 LYS A CA 1
ATOM 752 C C . LYS A 1 98 ? -7.305 -5.468 9.318 1.00 89.94 98 LYS A C 1
ATOM 754 O O . LYS A 1 98 ? -6.712 -6.390 8.768 1.00 89.94 98 LYS A O 1
ATOM 759 N N . ASN A 1 99 ? -7.795 -4.423 8.658 1.00 89.62 99 ASN A N 1
ATOM 760 C CA . ASN A 1 99 ? -7.772 -4.299 7.207 1.00 89.62 99 ASN A CA 1
ATOM 761 C C . ASN A 1 99 ? -7.144 -2.966 6.824 1.00 89.62 99 ASN A C 1
ATOM 763 O O . ASN A 1 99 ? -7.627 -1.905 7.229 1.00 89.62 99 ASN A O 1
ATOM 767 N N . VAL A 1 100 ? -6.074 -3.025 6.041 1.00 90.00 100 VAL A N 1
ATOM 768 C CA . VAL A 1 100 ? -5.284 -1.857 5.661 1.00 90.00 100 VAL A CA 1
ATOM 769 C C . VAL A 1 100 ? -5.116 -1.813 4.151 1.00 90.00 100 VAL A C 1
ATOM 771 O O . VAL A 1 100 ? -4.848 -2.823 3.501 1.00 90.00 100 VAL A O 1
ATOM 774 N N . ARG A 1 101 ? -5.244 -0.616 3.591 1.00 88.69 101 ARG A N 1
ATOM 775 C CA . ARG A 1 101 ? -4.888 -0.293 2.213 1.00 88.69 101 ARG A CA 1
ATOM 776 C C . ARG A 1 101 ? -3.836 0.805 2.231 1.00 88.69 101 ARG A C 1
ATOM 778 O O . ARG A 1 101 ? -3.962 1.773 2.970 1.00 88.69 101 ARG A O 1
ATOM 785 N N . ILE A 1 102 ? -2.807 0.670 1.420 1.00 90.25 102 ILE A N 1
ATOM 786 C CA . ILE A 1 102 ? -1.760 1.667 1.228 1.00 90.25 102 ILE A CA 1
ATOM 787 C C . ILE A 1 102 ? -1.685 1.898 -0.267 1.00 90.25 102 ILE A C 1
ATOM 789 O O . ILE A 1 102 ? -1.470 0.954 -1.010 1.00 90.25 102 ILE A O 1
ATOM 793 N N . SER A 1 103 ? -1.888 3.125 -0.718 1.00 88.50 103 SER A N 1
ATOM 794 C CA . SER A 1 103 ? -1.731 3.506 -2.118 1.00 88.50 103 SER A CA 1
ATOM 795 C C . SER A 1 103 ? -0.685 4.601 -2.198 1.00 88.50 103 SER A C 1
ATOM 797 O O . SER A 1 103 ? -0.837 5.654 -1.568 1.00 88.50 103 SER A O 1
ATOM 799 N N . PHE A 1 104 ? 0.386 4.359 -2.949 1.00 89.00 104 PHE A N 1
ATOM 800 C CA . PHE A 1 104 ? 1.417 5.361 -3.180 1.00 89.00 104 PHE A CA 1
ATOM 801 C C . PHE A 1 104 ? 1.893 5.376 -4.630 1.00 89.00 104 PHE A C 1
ATOM 803 O O . PHE A 1 104 ? 1.823 4.370 -5.337 1.00 89.00 104 PHE A O 1
ATOM 810 N N . ARG A 1 105 ? 2.359 6.545 -5.071 1.00 86.06 105 ARG A N 1
ATOM 811 C CA . ARG A 1 105 ? 3.080 6.678 -6.337 1.00 86.06 105 ARG A CA 1
ATOM 812 C C . ARG A 1 105 ? 4.559 6.439 -6.084 1.00 86.06 105 ARG A C 1
ATOM 814 O O . ARG A 1 105 ? 5.110 7.017 -5.147 1.00 86.06 105 ARG A O 1
ATOM 821 N N . LEU A 1 106 ? 5.165 5.598 -6.910 1.00 86.88 106 LEU A N 1
ATOM 822 C CA . LEU A 1 106 ? 6.610 5.532 -7.050 1.00 86.88 106 LEU A CA 1
ATOM 823 C C . LEU A 1 106 ? 7.087 6.913 -7.444 1.00 86.88 106 LEU A C 1
ATOM 825 O O . LEU A 1 106 ? 6.456 7.556 -8.266 1.00 86.88 106 LEU A O 1
ATOM 829 N N . ASP A 1 107 ? 8.109 7.401 -6.772 1.00 82.81 107 ASP A N 1
ATOM 830 C CA . ASP A 1 107 ? 8.717 8.705 -6.982 1.00 82.81 107 ASP A CA 1
ATOM 831 C C . ASP A 1 107 ? 10.114 8.632 -6.357 1.00 82.81 107 ASP A C 1
ATOM 833 O O . ASP A 1 107 ? 10.518 7.578 -5.858 1.00 82.81 107 ASP A O 1
ATOM 837 N N . ASN A 1 108 ? 10.845 9.741 -6.346 1.00 83.88 108 ASN A N 1
ATOM 838 C CA . ASN A 1 108 ? 12.157 9.786 -5.718 1.00 83.88 108 ASN A CA 1
ATOM 839 C C . ASN A 1 108 ? 12.091 9.290 -4.245 1.00 83.88 108 ASN A C 1
ATOM 841 O O . ASN A 1 108 ? 11.246 9.783 -3.483 1.00 83.88 108 ASN A O 1
ATOM 845 N N . PRO A 1 109 ? 12.966 8.348 -3.827 1.00 86.50 109 PRO A N 1
ATOM 846 C CA . PRO A 1 109 ? 12.967 7.746 -2.491 1.00 86.50 109 PRO A CA 1
ATOM 847 C C . PRO A 1 109 ? 13.177 8.756 -1.357 1.00 86.50 109 PRO A C 1
ATOM 849 O O . PRO A 1 109 ? 12.712 8.521 -0.239 1.00 86.50 109 PRO A O 1
ATOM 852 N N . ASP A 1 110 ? 13.798 9.901 -1.644 1.00 86.38 110 ASP A N 1
ATOM 853 C CA . ASP A 1 110 ? 14.021 10.986 -0.684 1.00 86.38 110 ASP A CA 1
ATOM 854 C C . ASP A 1 110 ? 12.767 11.842 -0.452 1.00 86.38 110 ASP A C 1
ATOM 856 O O . ASP A 1 110 ? 12.740 12.708 0.433 1.00 86.38 110 ASP A O 1
ATOM 860 N N . LYS A 1 111 ? 11.691 11.631 -1.224 1.00 85.25 111 LYS A N 1
ATOM 861 C CA . LYS A 1 111 ? 10.455 12.386 -1.020 1.00 85.25 111 LYS A CA 1
ATOM 862 C C . LYS A 1 111 ? 9.777 12.003 0.297 1.00 85.25 111 LYS A C 1
ATOM 864 O O . LYS A 1 111 ? 9.683 10.825 0.651 1.00 85.25 111 LYS A O 1
ATOM 869 N N . PRO A 1 112 ? 9.153 12.977 0.990 1.00 84.25 112 PRO A N 1
ATOM 870 C CA . PRO A 1 112 ? 8.473 12.726 2.258 1.00 84.25 112 PRO A CA 1
ATOM 871 C C . PRO A 1 112 ? 7.389 11.639 2.212 1.00 84.25 112 PRO A C 1
ATOM 873 O O . PRO A 1 112 ? 7.128 11.002 3.234 1.00 84.25 112 PRO A O 1
ATOM 876 N N . ALA A 1 113 ? 6.736 11.420 1.064 1.00 84.75 113 ALA A N 1
ATOM 877 C CA . ALA A 1 113 ? 5.743 10.357 0.927 1.00 84.75 113 ALA A CA 1
ATOM 878 C C . ALA A 1 113 ? 6.346 8.960 1.068 1.00 84.75 113 ALA A C 1
ATOM 880 O O . ALA A 1 113 ? 5.782 8.158 1.809 1.00 84.75 113 ALA A O 1
ATOM 881 N N . ALA A 1 114 ? 7.489 8.686 0.434 1.00 88.44 114 ALA A N 1
ATOM 882 C CA . ALA A 1 114 ? 8.157 7.391 0.517 1.00 88.44 114 ALA A CA 1
ATOM 883 C C . ALA A 1 114 ? 8.500 7.054 1.978 1.00 88.44 114 ALA A C 1
ATOM 885 O O . ALA A 1 114 ? 8.116 6.001 2.492 1.00 88.44 114 ALA A O 1
ATOM 886 N N . GLY A 1 115 ? 9.099 8.011 2.696 1.00 89.12 115 GLY A N 1
ATOM 887 C CA . GLY A 1 115 ? 9.372 7.883 4.129 1.00 89.12 115 GLY A CA 1
ATOM 888 C C . GLY A 1 115 ? 8.112 7.759 4.998 1.00 89.12 115 GLY A C 1
ATOM 889 O O . GLY A 1 115 ? 8.121 7.041 5.994 1.00 89.12 115 GLY A O 1
ATOM 890 N N . SER A 1 116 ? 7.010 8.419 4.632 1.00 87.25 116 SER A N 1
ATOM 891 C CA . SER A 1 116 ? 5.737 8.315 5.365 1.00 87.25 116 SER A CA 1
ATOM 892 C C . SER A 1 116 ? 5.078 6.946 5.192 1.00 87.25 116 SER A C 1
ATOM 894 O O . SER A 1 116 ? 4.571 6.389 6.164 1.00 87.25 116 SER A O 1
ATOM 896 N N . VAL A 1 117 ? 5.116 6.385 3.979 1.00 90.50 117 VAL A N 1
ATOM 897 C CA . VAL A 1 117 ? 4.640 5.022 3.698 1.00 90.50 117 VAL A CA 1
ATOM 898 C C . VAL A 1 117 ? 5.486 4.000 4.455 1.00 90.50 117 VAL A C 1
ATOM 900 O O . VAL A 1 117 ? 4.927 3.129 5.118 1.00 90.50 117 VAL A O 1
ATOM 903 N N . ALA A 1 118 ? 6.815 4.141 4.424 1.00 92.81 118 ALA A N 1
ATOM 904 C CA . ALA A 1 118 ? 7.725 3.261 5.153 1.00 92.81 118 ALA A CA 1
ATOM 905 C C . ALA A 1 118 ? 7.464 3.286 6.669 1.00 92.81 118 ALA A C 1
ATOM 907 O O . ALA A 1 118 ? 7.249 2.237 7.268 1.00 92.81 118 ALA A O 1
ATOM 908 N N . LYS A 1 119 ? 7.353 4.476 7.277 1.00 90.94 119 LYS A N 1
ATOM 909 C CA . LYS A 1 119 ? 7.003 4.624 8.704 1.00 90.94 119 LYS A CA 1
ATOM 910 C C . LYS A 1 119 ? 5.659 3.994 9.055 1.00 90.94 119 LYS A C 1
ATOM 912 O O . LYS A 1 119 ? 5.492 3.464 10.148 1.00 90.94 119 LYS A O 1
ATOM 917 N N . PHE A 1 120 ? 4.687 4.077 8.151 1.00 90.94 120 PHE A N 1
ATOM 918 C CA . PHE A 1 120 ? 3.379 3.477 8.368 1.00 90.94 120 PHE A CA 1
ATOM 919 C C . PHE A 1 120 ? 3.441 1.944 8.341 1.00 90.94 120 PHE A C 1
ATOM 921 O O . PHE A 1 120 ? 2.856 1.293 9.203 1.00 90.94 120 PHE A O 1
ATOM 928 N N . LEU A 1 121 ? 4.184 1.370 7.391 1.00 93.69 121 LEU A N 1
ATOM 929 C CA . LEU A 1 121 ? 4.464 -0.067 7.342 1.00 93.69 121 LEU A CA 1
ATOM 930 C C . LEU A 1 121 ? 5.224 -0.535 8.594 1.00 93.69 121 LEU A C 1
ATOM 932 O O . LEU A 1 121 ? 4.871 -1.558 9.172 1.00 93.69 121 LEU A O 1
ATOM 936 N N . ASP A 1 122 ? 6.197 0.243 9.068 1.00 93.94 122 ASP A N 1
ATOM 937 C CA . ASP A 1 122 ? 6.916 -0.051 10.312 1.00 93.94 122 ASP A CA 1
ATOM 938 C C . ASP A 1 122 ? 5.989 -0.029 11.533 1.00 93.94 122 ASP A C 1
ATOM 940 O O . ASP A 1 122 ? 6.046 -0.923 12.373 1.00 93.94 122 ASP A O 1
ATOM 944 N N . ALA A 1 123 ? 5.061 0.928 11.599 1.00 91.25 123 ALA A N 1
ATOM 945 C CA . ALA A 1 123 ? 4.067 0.977 12.668 1.00 91.25 123 ALA A CA 1
ATOM 946 C C . ALA A 1 123 ? 3.110 -0.230 12.645 1.00 91.25 123 ALA A C 1
ATOM 948 O O . ALA A 1 123 ? 2.652 -0.661 13.703 1.00 91.25 123 ALA A O 1
ATOM 949 N N . ILE A 1 124 ? 2.807 -0.792 11.466 1.00 92.44 124 ILE A N 1
ATOM 950 C CA . ILE A 1 124 ? 2.049 -2.051 11.361 1.00 92.44 124 ILE A CA 1
ATOM 951 C C . ILE A 1 124 ? 2.833 -3.190 12.014 1.00 92.44 124 ILE A C 1
ATOM 953 O O . ILE A 1 124 ? 2.256 -3.952 12.785 1.00 92.44 124 ILE A O 1
ATOM 957 N N . VAL A 1 125 ? 4.131 -3.290 11.723 1.00 93.25 125 VAL A N 1
ATOM 958 C CA . VAL A 1 125 ? 5.011 -4.312 12.308 1.00 93.25 125 VAL A CA 1
ATOM 959 C C . VAL A 1 125 ? 5.086 -4.179 13.825 1.00 93.25 125 VAL A C 1
ATOM 961 O O . VAL A 1 125 ? 5.048 -5.180 14.534 1.00 93.25 125 VAL A O 1
ATOM 964 N N . GLU A 1 126 ? 5.194 -2.951 14.326 1.00 93.56 126 GLU A N 1
ATOM 965 C CA . GLU A 1 126 ? 5.414 -2.702 15.750 1.00 93.56 126 GLU A CA 1
ATOM 966 C C . GLU A 1 126 ? 4.143 -2.870 16.594 1.00 93.56 126 GLU A C 1
ATOM 968 O O . GLU A 1 126 ? 4.208 -3.346 17.729 1.00 93.56 126 GLU A O 1
ATOM 973 N N . TYR A 1 127 ? 2.981 -2.479 16.062 1.00 92.88 127 TYR A N 1
ATOM 974 C CA . TYR A 1 127 ? 1.782 -2.261 16.879 1.00 92.88 127 TYR A CA 1
ATOM 975 C C . TYR A 1 127 ? 0.540 -3.044 16.452 1.00 92.88 127 TYR A C 1
ATOM 977 O O . TYR A 1 127 ? -0.478 -2.970 17.149 1.00 92.88 127 TYR A O 1
ATOM 985 N N . SER A 1 128 ? 0.575 -3.768 15.333 1.00 90.75 128 SER A N 1
ATOM 986 C CA . SER A 1 128 ? -0.627 -4.365 14.746 1.00 90.75 128 SER A CA 1
ATOM 987 C C . SER A 1 128 ? -0.480 -5.848 14.421 1.00 90.75 128 SER A C 1
ATOM 989 O O . SER A 1 128 ? 0.599 -6.383 14.195 1.00 90.75 128 SER A O 1
ATOM 991 N N . THR A 1 129 ? -1.630 -6.514 14.322 1.00 91.94 129 THR A N 1
ATOM 992 C CA . THR A 1 129 ? -1.761 -7.783 13.601 1.00 91.94 129 THR A CA 1
ATOM 993 C C . THR A 1 129 ? -2.913 -7.636 12.621 1.00 91.94 129 THR A C 1
ATOM 995 O O . THR A 1 129 ? -4.071 -7.502 13.035 1.00 91.94 129 THR A O 1
ATOM 998 N N . ILE A 1 130 ? -2.562 -7.613 11.340 1.00 92.25 130 ILE A N 1
ATOM 999 C CA . ILE A 1 130 ? -3.412 -7.284 10.203 1.00 92.25 130 ILE A CA 1
ATOM 1000 C C . ILE A 1 130 ? -3.831 -8.570 9.495 1.00 92.25 130 ILE A C 1
ATOM 1002 O O . ILE A 1 130 ? -2.998 -9.401 9.127 1.00 92.25 130 ILE A O 1
ATOM 1006 N N . ASP A 1 131 ? -5.129 -8.713 9.248 1.00 92.50 131 ASP A N 1
ATOM 1007 C CA . ASP A 1 131 ? -5.660 -9.831 8.474 1.00 92.50 131 ASP A CA 1
ATOM 1008 C C . ASP A 1 131 ? -5.401 -9.625 6.982 1.00 92.50 131 ASP A C 1
ATOM 1010 O O . ASP A 1 131 ? -4.972 -10.554 6.298 1.00 92.50 131 ASP A O 1
ATOM 1014 N N . VAL A 1 132 ? -5.628 -8.408 6.476 1.00 92.88 132 VAL A N 1
ATOM 1015 C CA . VAL A 1 132 ? -5.431 -8.065 5.062 1.00 92.88 132 VAL A CA 1
ATOM 1016 C C . VAL A 1 132 ? -4.716 -6.725 4.920 1.00 92.88 132 VAL A C 1
ATOM 1018 O O . VAL A 1 132 ? -5.237 -5.686 5.328 1.00 92.88 132 VAL A O 1
ATOM 1021 N N . LEU A 1 133 ? -3.548 -6.743 4.279 1.00 94.31 133 LEU A N 1
ATOM 1022 C CA . LEU A 1 133 ? -2.832 -5.561 3.812 1.00 94.31 133 LEU A CA 1
ATOM 1023 C C . LEU A 1 133 ? -2.856 -5.536 2.281 1.00 94.31 133 LEU A C 1
ATOM 1025 O O . LEU A 1 133 ? -2.419 -6.481 1.628 1.00 94.31 133 LEU A O 1
ATOM 1029 N N . ARG A 1 134 ? -3.350 -4.446 1.697 1.00 93.38 134 ARG A N 1
ATOM 1030 C CA . ARG A 1 134 ? -3.261 -4.186 0.255 1.00 93.38 134 ARG A CA 1
ATOM 1031 C C . ARG A 1 134 ? -2.328 -3.016 0.011 1.00 93.38 134 ARG A C 1
ATOM 1033 O O . ARG A 1 134 ? -2.540 -1.952 0.583 1.00 93.38 134 ARG A O 1
ATOM 1040 N N . VAL A 1 135 ? -1.334 -3.199 -0.843 1.00 94.00 135 VAL A N 1
ATOM 1041 C CA . VAL A 1 135 ? -0.369 -2.164 -1.214 1.00 94.00 135 VAL A CA 1
ATOM 1042 C C . VAL A 1 135 ? -0.487 -1.917 -2.710 1.00 94.00 135 VAL A C 1
ATOM 1044 O O . VAL A 1 135 ? -0.103 -2.765 -3.504 1.00 94.00 135 VAL A O 1
ATOM 1047 N N . THR A 1 136 ? -1.030 -0.768 -3.092 1.00 92.00 136 THR A N 1
ATOM 1048 C CA . THR A 1 136 ? -1.081 -0.291 -4.472 1.00 92.00 136 THR A CA 1
ATOM 1049 C C . THR A 1 136 ? 0.113 0.614 -4.731 1.00 92.00 136 THR A C 1
ATOM 1051 O O . THR A 1 136 ? 0.273 1.658 -4.096 1.00 92.00 136 THR A O 1
ATOM 1054 N N . ILE A 1 137 ? 0.930 0.204 -5.687 1.00 92.25 137 ILE A N 1
ATOM 1055 C CA . ILE A 1 137 ? 2.121 0.889 -6.160 1.00 92.25 137 ILE A CA 1
ATOM 1056 C C . ILE A 1 137 ? 1.797 1.388 -7.565 1.00 92.25 137 ILE A C 1
ATOM 1058 O O . ILE A 1 137 ? 1.556 0.584 -8.464 1.00 92.25 137 ILE A O 1
ATOM 1062 N N . ALA A 1 138 ? 1.744 2.701 -7.750 1.00 88.62 138 ALA A N 1
ATOM 1063 C CA . ALA A 1 138 ? 1.441 3.314 -9.040 1.00 88.62 138 ALA A CA 1
ATOM 1064 C C . ALA A 1 138 ? 2.667 4.018 -9.621 1.00 88.62 138 ALA A C 1
ATOM 1066 O O . ALA A 1 138 ? 3.464 4.577 -8.870 1.00 88.62 138 ALA A O 1
ATOM 1067 N N . SER A 1 139 ? 2.793 4.044 -10.946 1.00 86.44 139 SER A N 1
ATOM 1068 C CA . SER A 1 139 ? 3.763 4.918 -11.617 1.00 86.44 139 SER A CA 1
ATOM 1069 C C . SER A 1 139 ? 3.524 6.397 -11.253 1.00 86.44 139 SER A C 1
ATOM 1071 O O . SER A 1 139 ? 2.392 6.813 -10.962 1.00 86.44 139 SER A O 1
ATOM 1073 N N . VAL A 1 140 ? 4.582 7.223 -11.286 1.00 76.38 140 VAL A N 1
ATOM 1074 C CA . VAL A 1 140 ? 4.455 8.692 -11.185 1.00 76.38 140 VAL A CA 1
ATOM 1075 C C . VAL A 1 140 ? 3.496 9.219 -12.251 1.00 76.38 140 VAL A C 1
ATOM 1077 O O . VAL A 1 140 ? 2.671 10.091 -11.960 1.00 76.38 140 VAL A O 1
ATOM 1080 N N . ALA A 1 141 ? 3.617 8.717 -13.479 1.00 68.06 141 ALA A N 1
ATOM 1081 C CA . ALA A 1 141 ? 2.934 9.238 -14.649 1.00 68.06 141 ALA A CA 1
ATOM 1082 C C . ALA A 1 141 ? 1.606 8.503 -14.897 1.00 68.06 141 ALA A C 1
ATOM 1084 O O . ALA A 1 141 ? 1.416 7.356 -14.512 1.00 68.06 141 ALA A O 1
ATOM 1085 N N . HIS A 1 142 ? 0.652 9.193 -15.527 1.00 60.75 142 HIS A N 1
ATOM 1086 C CA . HIS A 1 142 ? -0.619 8.589 -15.975 1.00 60.75 142 HIS A CA 1
ATOM 1087 C C . HIS A 1 142 ? -0.486 7.795 -17.272 1.00 60.75 142 HIS A C 1
ATOM 1089 O O . HIS A 1 142 ? -1.426 7.134 -17.706 1.00 60.75 142 HIS A O 1
ATOM 1095 N N . HIS A 1 143 ? 0.671 7.913 -17.909 1.00 62.84 143 HIS A N 1
ATOM 1096 C CA . HIS A 1 143 ? 1.095 7.136 -19.051 1.00 62.84 143 HIS A CA 1
ATOM 1097 C C . HIS A 1 143 ? 2.389 6.447 -18.644 1.00 62.84 143 HIS A C 1
ATOM 1099 O O . HIS A 1 143 ? 3.240 7.064 -18.006 1.00 62.84 143 HIS A O 1
ATOM 1105 N N . PHE A 1 144 ? 2.522 5.177 -19.002 1.00 63.91 144 PHE A N 1
ATOM 1106 C CA . PHE A 1 144 ? 3.797 4.501 -18.862 1.00 63.91 144 PHE A CA 1
ATOM 1107 C C . PHE A 1 144 ? 4.814 5.180 -19.775 1.00 63.91 144 PHE A C 1
ATOM 1109 O O . PHE A 1 144 ? 4.561 5.387 -20.962 1.00 63.91 144 PHE A O 1
ATOM 1116 N N . ASP A 1 145 ? 5.924 5.570 -19.171 1.00 69.62 145 ASP A N 1
ATOM 1117 C CA . ASP A 1 145 ? 7.079 6.157 -19.829 1.00 69.62 145 ASP A CA 1
ATOM 1118 C C . ASP A 1 145 ? 8.264 5.265 -19.488 1.00 69.62 145 ASP A C 1
ATOM 1120 O O . ASP A 1 145 ? 8.744 5.306 -18.359 1.00 69.62 145 ASP A O 1
ATOM 1124 N N . GLU A 1 146 ? 8.698 4.437 -20.436 1.00 66.69 146 GLU A N 1
ATOM 1125 C CA . GLU A 1 146 ? 9.809 3.488 -20.267 1.00 66.69 146 GLU A CA 1
ATOM 1126 C C . GLU A 1 146 ? 11.096 4.174 -19.790 1.00 66.69 146 GLU A C 1
ATOM 1128 O O . GLU A 1 146 ? 11.909 3.545 -19.121 1.00 66.69 146 GLU A O 1
ATOM 1133 N N . THR A 1 147 ? 11.239 5.479 -20.047 1.00 66.50 147 THR A N 1
ATOM 1134 C CA . THR A 1 147 ? 12.397 6.277 -19.626 1.00 66.50 147 THR A CA 1
ATOM 1135 C C . THR A 1 147 ? 12.251 6.872 -18.226 1.00 66.50 147 THR A C 1
ATOM 1137 O O . THR A 1 147 ? 13.187 7.468 -17.696 1.00 66.50 147 THR A O 1
ATOM 1140 N N . ASN A 1 148 ? 11.083 6.749 -17.588 1.00 75.38 148 ASN A N 1
ATOM 1141 C CA . ASN A 1 148 ? 10.886 7.271 -16.245 1.00 75.38 148 ASN A CA 1
ATOM 1142 C C . ASN A 1 148 ? 11.421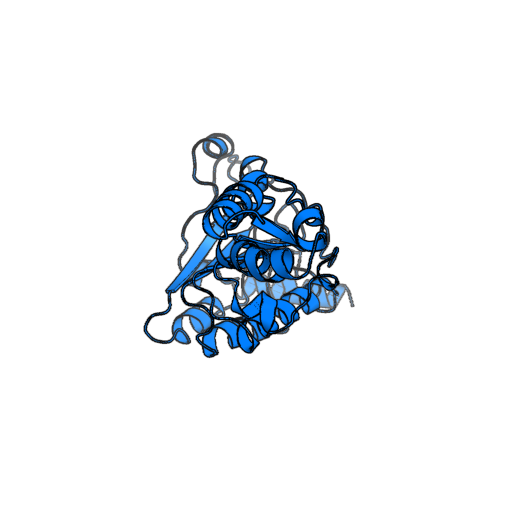 6.275 -15.202 1.00 75.38 148 ASN A C 1
ATOM 1144 O O . ASN A 1 148 ? 10.772 5.255 -14.941 1.00 75.38 148 ASN A O 1
ATOM 1148 N N . PRO A 1 149 ? 12.532 6.602 -14.514 1.00 72.94 149 PRO A N 1
ATOM 1149 C CA . PRO A 1 149 ? 13.146 5.685 -13.561 1.00 72.94 149 PRO A CA 1
ATOM 1150 C C . PRO A 1 149 ? 12.261 5.346 -12.366 1.00 72.94 149 PRO A C 1
ATOM 1152 O O . PRO A 1 149 ? 12.409 4.307 -11.728 1.00 72.94 149 PRO A O 1
ATOM 1155 N N . TRP A 1 150 ? 11.294 6.212 -12.083 1.00 78.81 150 TRP A N 1
ATOM 1156 C CA . TRP A 1 150 ? 10.351 6.055 -10.990 1.00 78.81 150 TRP A CA 1
ATOM 1157 C C . TRP A 1 150 ? 9.141 5.196 -11.372 1.00 78.81 150 TRP A C 1
ATOM 1159 O O . TRP A 1 150 ? 8.108 5.270 -10.716 1.00 78.81 150 TRP A O 1
ATOM 1169 N N . ASN A 1 151 ? 9.231 4.388 -12.428 1.00 84.88 151 ASN A N 1
ATOM 1170 C CA . ASN A 1 151 ? 8.283 3.298 -12.669 1.00 84.88 151 ASN A CA 1
ATOM 1171 C C . ASN A 1 151 ? 8.683 2.012 -11.943 1.00 84.88 151 ASN A C 1
ATOM 1173 O O . ASN A 1 151 ? 7.867 1.101 -11.835 1.00 84.88 151 ASN A O 1
ATOM 1177 N N . ILE A 1 152 ? 9.909 1.933 -11.425 1.00 89.62 152 ILE A N 1
ATOM 1178 C CA . ILE A 1 152 ? 10.429 0.752 -10.742 1.00 89.62 152 ILE A CA 1
ATOM 1179 C C . ILE A 1 152 ? 10.642 1.086 -9.264 1.00 89.62 152 ILE A C 1
ATOM 1181 O O . ILE A 1 152 ? 11.291 2.072 -8.916 1.00 89.62 152 ILE A O 1
ATOM 1185 N N . LEU A 1 153 ? 10.104 0.252 -8.374 1.00 92.56 153 LEU A N 1
ATOM 1186 C CA . LEU A 1 153 ? 10.416 0.304 -6.950 1.00 92.56 153 LEU A CA 1
ATOM 1187 C C . LEU A 1 153 ? 11.810 -0.296 -6.720 1.00 92.56 153 LEU A C 1
ATOM 1189 O O . LEU A 1 153 ? 11.939 -1.497 -6.488 1.00 92.56 153 LEU A O 1
ATOM 1193 N N . MET A 1 154 ? 12.842 0.540 -6.831 1.00 89.81 154 MET A N 1
ATOM 1194 C CA . MET A 1 154 ? 14.248 0.149 -6.673 1.00 89.81 154 MET A CA 1
ATOM 1195 C C . MET A 1 154 ? 14.582 -0.288 -5.237 1.00 89.81 154 MET A C 1
ATOM 1197 O O . MET A 1 154 ? 13.939 0.149 -4.284 1.00 89.81 154 MET A O 1
ATOM 1201 N N . MET A 1 155 ? 15.606 -1.138 -5.081 1.00 89.19 155 MET A N 1
ATOM 1202 C CA . MET A 1 155 ? 15.984 -1.766 -3.800 1.00 89.19 155 MET A CA 1
ATOM 1203 C C . MET A 1 155 ? 16.377 -0.785 -2.686 1.00 89.19 155 MET A C 1
ATOM 1205 O O . MET A 1 155 ? 16.255 -1.114 -1.507 1.00 89.19 155 MET A O 1
ATOM 1209 N N . ASP A 1 156 ? 16.849 0.407 -3.036 1.00 87.94 156 ASP A N 1
ATOM 1210 C CA . ASP A 1 156 ? 17.203 1.482 -2.106 1.00 87.94 156 ASP A CA 1
ATOM 1211 C C . ASP A 1 156 ? 15.986 2.296 -1.633 1.00 87.94 156 ASP A C 1
ATOM 1213 O O . ASP A 1 156 ? 16.086 3.085 -0.689 1.00 87.94 156 ASP A O 1
ATOM 1217 N N . HIS A 1 157 ? 14.811 2.086 -2.232 1.00 91.94 157 HIS A N 1
ATOM 1218 C CA . HIS A 1 157 ? 13.604 2.803 -1.856 1.00 91.94 157 HIS A CA 1
ATOM 1219 C C . HIS A 1 157 ? 13.146 2.403 -0.439 1.00 91.94 157 HIS A C 1
ATOM 1221 O O . HIS A 1 157 ? 12.970 1.216 -0.154 1.00 91.94 157 HIS A O 1
ATOM 1227 N N . PRO A 1 158 ? 12.837 3.353 0.468 1.00 93.88 158 PRO A N 1
ATOM 1228 C CA . PRO A 1 158 ? 12.574 3.053 1.883 1.00 93.88 158 PRO A CA 1
ATOM 1229 C C . PRO A 1 158 ? 11.370 2.124 2.108 1.00 93.88 158 PRO A C 1
ATOM 1231 O O . PRO A 1 158 ? 11.299 1.407 3.108 1.00 93.88 158 PRO A O 1
ATOM 1234 N N . VAL A 1 159 ? 10.424 2.111 1.165 1.00 94.44 159 VAL A N 1
ATOM 1235 C CA . VAL A 1 159 ? 9.269 1.201 1.188 1.00 94.44 159 VAL A CA 1
ATOM 1236 C C . VAL A 1 159 ? 9.672 -0.263 0.984 1.00 94.44 159 VAL A C 1
ATOM 1238 O O . VAL A 1 159 ? 9.024 -1.120 1.577 1.00 94.44 159 VAL A O 1
ATOM 1241 N N . ILE A 1 160 ? 10.742 -0.565 0.232 1.00 94.12 160 ILE A N 1
ATOM 1242 C CA . ILE A 1 160 ? 11.251 -1.939 0.072 1.00 94.12 160 ILE A CA 1
ATOM 1243 C C . ILE A 1 160 ? 11.595 -2.513 1.441 1.00 94.12 160 ILE A C 1
ATOM 1245 O O . ILE A 1 160 ? 10.957 -3.467 1.877 1.00 94.12 160 ILE A O 1
ATOM 1249 N N . GLY A 1 161 ? 12.512 -1.872 2.171 1.00 93.44 161 GLY A N 1
ATOM 1250 C CA . GLY A 1 161 ? 12.941 -2.364 3.481 1.00 93.44 161 GLY A CA 1
ATOM 1251 C C . GLY A 1 161 ? 11.795 -2.471 4.496 1.00 93.44 161 GLY A C 1
ATOM 1252 O O . GLY A 1 161 ? 11.798 -3.363 5.343 1.00 93.44 161 GLY A O 1
ATOM 1253 N N . ALA A 1 162 ? 10.790 -1.596 4.410 1.00 94.81 162 ALA A N 1
ATOM 1254 C CA . ALA A 1 162 ? 9.605 -1.682 5.262 1.00 94.81 162 ALA A CA 1
ATOM 1255 C C . ALA A 1 162 ? 8.684 -2.859 4.879 1.00 94.81 162 ALA A C 1
ATOM 1257 O O . ALA A 1 162 ? 8.186 -3.556 5.763 1.00 94.81 162 ALA A O 1
ATOM 1258 N N . LEU A 1 163 ? 8.501 -3.139 3.581 1.00 94.00 163 LEU A N 1
ATOM 1259 C CA . LEU A 1 163 ? 7.783 -4.330 3.109 1.00 94.00 163 LEU A CA 1
ATOM 1260 C C . LEU A 1 163 ? 8.490 -5.619 3.540 1.00 94.00 163 LEU A C 1
ATOM 1262 O O . LEU A 1 163 ? 7.828 -6.541 4.010 1.00 94.00 163 LEU A O 1
ATOM 1266 N N . GLU A 1 164 ? 9.821 -5.674 3.462 1.00 92.69 164 GLU A N 1
ATOM 1267 C CA . GLU A 1 164 ? 10.589 -6.826 3.953 1.00 92.69 164 GLU A CA 1
ATOM 1268 C C . GLU A 1 164 ? 10.354 -7.078 5.447 1.00 92.69 164 GLU A C 1
ATOM 1270 O O . GLU A 1 164 ? 10.135 -8.216 5.870 1.00 92.69 164 GLU A O 1
ATOM 1275 N N . ARG A 1 165 ? 10.362 -6.014 6.262 1.00 92.88 165 ARG A N 1
ATOM 1276 C CA . ARG A 1 165 ? 10.066 -6.116 7.698 1.00 92.88 165 ARG A CA 1
ATOM 1277 C C . ARG A 1 165 ? 8.644 -6.605 7.946 1.00 92.88 165 ARG A C 1
ATOM 1279 O O . ARG A 1 165 ? 8.453 -7.479 8.791 1.00 92.88 165 ARG A O 1
ATOM 1286 N N . VAL A 1 166 ? 7.667 -6.107 7.187 1.00 92.19 166 VAL A N 1
ATOM 1287 C CA . VAL A 1 166 ? 6.285 -6.606 7.234 1.00 92.19 166 VAL A CA 1
ATOM 1288 C C . VAL A 1 166 ? 6.240 -8.107 6.968 1.00 92.19 166 VAL A C 1
ATOM 1290 O O . VAL A 1 166 ? 5.667 -8.839 7.776 1.00 92.19 166 VAL A O 1
ATOM 1293 N N . MET A 1 167 ? 6.906 -8.575 5.914 1.00 89.31 167 MET A N 1
ATOM 1294 C CA . MET A 1 167 ? 6.940 -9.995 5.565 1.00 89.31 167 MET A CA 1
ATOM 1295 C C . MET A 1 167 ? 7.561 -10.866 6.655 1.00 89.31 167 MET A C 1
ATOM 1297 O O . MET A 1 167 ? 6.998 -11.898 7.018 1.00 89.31 167 MET A O 1
ATOM 1301 N N . ARG A 1 168 ? 8.685 -10.427 7.223 1.00 89.25 168 ARG A N 1
ATOM 1302 C CA . ARG A 1 168 ? 9.426 -11.185 8.242 1.00 89.25 168 ARG A CA 1
ATOM 1303 C C . ARG A 1 168 ? 8.764 -11.186 9.613 1.00 89.25 168 ARG A C 1
ATOM 1305 O O . ARG A 1 168 ? 8.950 -12.122 10.382 1.00 89.25 168 ARG A O 1
ATOM 1312 N N . SER A 1 169 ? 8.013 -10.136 9.932 1.00 90.62 169 SER A N 1
ATOM 1313 C CA . SER A 1 169 ? 7.399 -9.968 11.253 1.00 90.62 169 SER A CA 1
ATOM 1314 C C . SER A 1 169 ? 6.248 -10.936 11.536 1.00 90.62 169 SER A C 1
ATOM 1316 O O . SER A 1 169 ? 5.906 -11.151 12.695 1.00 90.62 169 SER A O 1
ATOM 1318 N N . GLY A 1 170 ? 5.603 -11.471 10.492 1.00 87.56 170 GLY A N 1
ATOM 1319 C CA . GLY A 1 170 ? 4.336 -12.194 10.630 1.00 87.56 170 GLY A CA 1
ATOM 1320 C C . GLY A 1 170 ? 3.152 -11.304 11.041 1.00 87.56 170 GLY A C 1
ATOM 1321 O O . GLY A 1 170 ? 2.068 -11.819 11.313 1.00 87.56 170 GLY A O 1
ATOM 1322 N N . ALA A 1 171 ? 3.311 -9.974 11.062 1.00 90.88 171 ALA A N 1
ATOM 1323 C CA . ALA A 1 171 ? 2.251 -9.040 11.446 1.00 90.88 171 ALA A CA 1
ATOM 1324 C C . ALA A 1 171 ? 1.078 -9.013 10.451 1.00 90.88 171 ALA A C 1
ATOM 1326 O O . ALA A 1 171 ? -0.014 -8.574 10.805 1.00 90.88 171 ALA A O 1
ATOM 1327 N N . VAL A 1 172 ? 1.279 -9.472 9.212 1.00 92.69 172 VAL A N 1
ATOM 1328 C CA . VAL A 1 172 ? 0.281 -9.437 8.135 1.00 92.69 172 VAL A CA 1
ATOM 1329 C C . VAL A 1 172 ? -0.025 -10.845 7.654 1.00 92.69 172 VAL A C 1
ATOM 1331 O O . VAL A 1 172 ? 0.858 -11.521 7.137 1.00 92.69 172 VAL A O 1
ATOM 1334 N N . ARG A 1 173 ? -1.284 -11.281 7.754 1.00 92.31 173 ARG A N 1
ATOM 1335 C CA . ARG A 1 173 ? -1.710 -12.615 7.302 1.00 92.31 173 ARG A CA 1
ATOM 1336 C C . ARG A 1 173 ? -1.844 -12.720 5.785 1.00 92.31 173 ARG A C 1
ATOM 1338 O O . ARG A 1 173 ? -1.355 -13.676 5.196 1.00 92.31 173 ARG A O 1
ATOM 1345 N N . ASN A 1 174 ? -2.498 -11.748 5.154 1.00 93.88 174 ASN A N 1
ATOM 1346 C CA . ASN A 1 174 ? -2.690 -11.710 3.707 1.00 93.88 174 ASN A CA 1
ATOM 1347 C C . ASN A 1 174 ? -2.151 -10.389 3.154 1.00 93.88 174 ASN A C 1
ATOM 1349 O O . ASN A 1 174 ? -2.681 -9.326 3.478 1.00 93.88 174 ASN A O 1
ATOM 1353 N N . LEU A 1 175 ? -1.127 -10.457 2.309 1.00 94.75 175 LEU A N 1
ATOM 1354 C CA . LEU A 1 175 ? -0.570 -9.322 1.586 1.00 94.75 175 LEU A CA 1
ATOM 1355 C C . LEU A 1 175 ? -0.971 -9.398 0.109 1.00 94.75 175 LEU A C 1
ATOM 1357 O O . LEU A 1 175 ? -0.746 -10.399 -0.564 1.00 94.75 175 LEU A O 1
ATOM 1361 N N . ALA A 1 176 ? -1.540 -8.322 -0.417 1.00 95.25 176 ALA A N 1
ATOM 1362 C CA . ALA A 1 176 ? -1.723 -8.148 -1.852 1.00 95.25 176 ALA A CA 1
ATOM 1363 C C . ALA A 1 176 ? -0.920 -6.936 -2.317 1.00 95.25 176 ALA A C 1
ATOM 1365 O O . ALA A 1 176 ? -1.148 -5.829 -1.826 1.00 95.25 176 ALA A O 1
ATOM 1366 N N . ILE A 1 177 ? -0.010 -7.136 -3.267 1.00 96.12 177 ILE A N 1
ATOM 1367 C CA . ILE A 1 177 ? 0.736 -6.050 -3.908 1.00 96.12 177 ILE A CA 1
ATOM 1368 C C . ILE A 1 177 ? 0.139 -5.828 -5.294 1.00 96.12 177 ILE A C 1
ATOM 1370 O O . ILE A 1 177 ? 0.166 -6.715 -6.143 1.00 96.12 177 ILE A O 1
ATOM 1374 N N . ARG A 1 178 ? -0.423 -4.644 -5.520 1.00 93.56 178 ARG A N 1
ATOM 1375 C CA . ARG A 1 178 ? -0.992 -4.216 -6.796 1.00 93.56 178 ARG A CA 1
ATOM 1376 C C . ARG A 1 178 ? -0.040 -3.250 -7.479 1.00 93.56 178 ARG A C 1
ATOM 1378 O O . ARG A 1 178 ? 0.302 -2.220 -6.911 1.00 93.56 178 ARG A O 1
ATOM 1385 N N . LEU A 1 179 ? 0.326 -3.568 -8.710 1.00 93.00 179 LEU A N 1
ATOM 1386 C CA . LEU A 1 179 ? 1.123 -2.732 -9.595 1.00 93.00 179 LEU A CA 1
ATOM 1387 C C . LEU A 1 179 ? 0.205 -2.029 -10.591 1.00 93.00 179 LEU A C 1
ATOM 1389 O O . LEU A 1 179 ? -0.567 -2.680 -11.303 1.00 93.00 179 LEU A O 1
ATOM 1393 N N . HIS A 1 180 ? 0.266 -0.703 -10.615 1.00 89.12 180 HIS A N 1
ATOM 1394 C CA . HIS A 1 180 ? -0.647 0.138 -11.373 1.00 89.12 180 HIS A CA 1
ATOM 1395 C C . HIS A 1 180 ? 0.085 1.040 -12.367 1.00 89.12 180 HIS A C 1
ATOM 1397 O O . HIS A 1 180 ? 1.146 1.583 -12.058 1.00 89.12 180 HIS A O 1
ATOM 1403 N N . ASP A 1 181 ? -0.507 1.207 -13.552 1.00 85.50 181 ASP A N 1
ATOM 1404 C CA . ASP A 1 181 ? -0.036 2.116 -14.608 1.00 85.50 181 ASP A CA 1
ATOM 1405 C C . ASP A 1 181 ? 1.436 1.905 -14.999 1.00 85.50 181 ASP A C 1
ATOM 1407 O O . ASP A 1 181 ? 2.174 2.846 -15.264 1.00 85.50 181 ASP A O 1
ATOM 1411 N N . GLY A 1 182 ? 1.858 0.638 -15.048 1.00 86.31 182 GLY A N 1
ATOM 1412 C CA . GLY A 1 182 ? 3.213 0.266 -15.459 1.00 86.31 182 GLY A CA 1
ATOM 1413 C C . GLY A 1 182 ? 4.251 0.412 -14.349 1.00 86.31 182 GLY A C 1
ATOM 1414 O O . GLY A 1 182 ? 5.436 0.513 -14.640 1.00 86.31 182 GLY A O 1
ATOM 1415 N N . ALA A 1 183 ? 3.820 0.427 -13.085 1.00 90.31 183 ALA A N 1
ATOM 1416 C CA . ALA A 1 183 ? 4.720 0.211 -11.962 1.00 90.31 183 ALA A CA 1
ATOM 1417 C C . ALA A 1 183 ? 5.281 -1.221 -11.961 1.00 90.31 183 ALA A C 1
ATOM 1419 O O . ALA A 1 183 ? 4.555 -2.177 -12.247 1.00 90.31 183 ALA A O 1
ATOM 1420 N N . PHE A 1 184 ? 6.536 -1.366 -11.552 1.00 92.88 184 PHE A N 1
ATOM 1421 C CA . PHE A 1 184 ? 7.223 -2.643 -11.385 1.00 92.88 184 PHE A CA 1
ATOM 1422 C C . PHE A 1 184 ? 7.989 -2.685 -10.065 1.00 92.88 184 PHE A C 1
ATOM 1424 O O . PHE A 1 184 ? 8.319 -1.654 -9.474 1.00 92.88 184 PHE A O 1
ATOM 1431 N N . LEU A 1 185 ? 8.279 -3.893 -9.598 1.00 94.75 185 LEU A N 1
ATOM 1432 C CA . LEU A 1 185 ? 9.244 -4.129 -8.531 1.00 94.75 185 LEU A CA 1
ATOM 1433 C C . LEU A 1 185 ? 10.657 -4.240 -9.114 1.00 94.75 185 LEU A C 1
ATOM 1435 O O . LEU A 1 185 ? 10.828 -4.518 -10.301 1.00 94.75 185 LEU A O 1
ATOM 1439 N N . SER A 1 186 ? 11.674 -4.030 -8.279 1.00 92.62 186 SER A N 1
ATOM 1440 C CA . SER A 1 186 ? 13.057 -4.325 -8.662 1.00 92.62 186 SER A CA 1
ATOM 1441 C C . SER A 1 186 ? 13.217 -5.803 -9.073 1.00 92.62 186 SER A C 1
ATOM 1443 O O . SER A 1 186 ? 12.492 -6.649 -8.540 1.00 92.62 186 SER A O 1
ATOM 1445 N N . PRO A 1 187 ? 14.143 -6.140 -9.992 1.00 93.12 187 PRO A N 1
ATOM 1446 C CA . PRO A 1 187 ? 14.372 -7.514 -10.425 1.00 93.12 187 PRO A CA 1
ATOM 1447 C C . PRO A 1 187 ? 14.528 -8.490 -9.259 1.00 93.12 187 PRO A C 1
ATOM 1449 O O . PRO A 1 187 ? 15.200 -8.200 -8.270 1.00 93.12 187 PRO A O 1
ATOM 1452 N N . ASP A 1 188 ? 13.897 -9.656 -9.391 1.00 91.31 188 ASP A N 1
ATOM 1453 C CA . ASP A 1 188 ? 13.870 -10.750 -8.413 1.00 91.31 188 ASP A CA 1
ATOM 1454 C C . ASP A 1 188 ? 13.239 -10.425 -7.044 1.00 91.31 188 ASP A C 1
ATOM 1456 O O . ASP A 1 188 ? 13.119 -11.322 -6.198 1.00 91.31 188 ASP A O 1
ATOM 1460 N N . PHE A 1 189 ? 12.771 -9.194 -6.812 1.00 93.25 189 PHE A N 1
ATOM 1461 C CA . PHE A 1 189 ? 12.207 -8.806 -5.523 1.00 93.25 189 PHE A CA 1
ATOM 1462 C C . PHE A 1 189 ? 10.890 -9.533 -5.226 1.00 93.25 189 PHE A C 1
ATOM 1464 O O . PHE A 1 189 ? 10.697 -10.022 -4.111 1.00 93.25 189 PHE A O 1
ATOM 1471 N N . SER A 1 190 ? 9.999 -9.703 -6.208 1.00 93.50 190 SER A N 1
ATOM 1472 C CA . SER A 1 190 ? 8.765 -10.484 -6.028 1.00 93.50 190 SER A CA 1
ATOM 1473 C C . SER A 1 190 ? 9.044 -11.940 -5.635 1.00 93.50 190 SER A C 1
ATOM 1475 O O . SER A 1 190 ? 8.322 -12.530 -4.820 1.00 93.50 190 SER A O 1
ATOM 1477 N N . ARG A 1 191 ? 10.101 -12.529 -6.211 1.00 90.44 191 ARG A N 1
ATOM 1478 C CA . ARG A 1 191 ? 10.517 -13.909 -5.953 1.00 90.44 191 ARG A CA 1
ATOM 1479 C C . ARG A 1 191 ? 11.061 -14.027 -4.543 1.00 90.44 191 ARG A C 1
ATOM 1481 O O . ARG A 1 191 ? 10.658 -14.940 -3.828 1.00 90.44 191 ARG A O 1
ATOM 1488 N N . TYR A 1 192 ? 11.907 -13.084 -4.145 1.00 90.75 192 TYR A N 1
ATOM 1489 C CA . TYR A 1 192 ? 12.404 -12.979 -2.782 1.00 90.75 192 TYR A CA 1
ATOM 1490 C C . TYR A 1 192 ? 11.255 -12.838 -1.773 1.00 90.75 192 TYR A C 1
ATOM 1492 O O . TYR A 1 192 ? 11.167 -13.639 -0.844 1.00 90.75 192 TYR A O 1
ATOM 1500 N N . LEU A 1 193 ? 10.304 -11.923 -2.005 1.00 89.75 193 LEU A N 1
ATOM 1501 C CA . LEU A 1 193 ? 9.126 -11.777 -1.141 1.00 89.75 193 LEU A CA 1
ATOM 1502 C C . LEU A 1 193 ? 8.352 -13.092 -1.022 1.00 89.75 193 LEU A C 1
ATOM 1504 O O . LEU A 1 193 ? 7.965 -13.474 0.075 1.00 89.75 193 LEU A O 1
ATOM 1508 N N . SER A 1 194 ? 8.164 -13.804 -2.135 1.00 88.31 194 SER A N 1
ATOM 1509 C CA . SER A 1 194 ? 7.448 -15.085 -2.161 1.00 88.31 194 SER A CA 1
ATOM 1510 C C . SER A 1 194 ? 8.171 -16.196 -1.388 1.00 88.31 194 SER A C 1
ATOM 1512 O O . SER A 1 194 ? 7.511 -17.083 -0.853 1.00 88.31 194 SER A O 1
ATOM 1514 N N . GLN A 1 195 ? 9.506 -16.165 -1.333 1.00 85.81 195 GLN A N 1
ATOM 1515 C CA . GLN A 1 195 ? 10.323 -17.139 -0.598 1.00 85.81 195 GLN A CA 1
ATOM 1516 C C . GLN A 1 195 ? 10.355 -16.863 0.908 1.00 85.81 195 GLN A C 1
ATOM 1518 O O . GLN A 1 195 ? 10.355 -17.805 1.697 1.00 85.81 195 GLN A O 1
ATOM 1523 N N . GLU A 1 196 ? 10.350 -15.591 1.307 1.00 80.12 196 GLU A N 1
ATOM 1524 C CA . GLU A 1 196 ? 10.395 -15.173 2.715 1.00 80.12 196 GLU A CA 1
ATOM 1525 C C . GLU A 1 196 ? 9.055 -15.367 3.450 1.00 80.1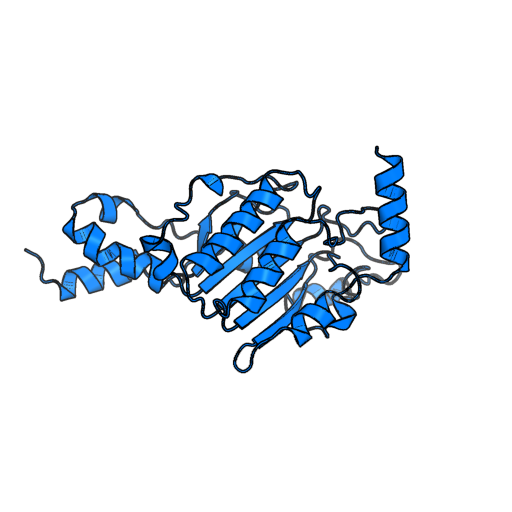2 196 GLU A C 1
ATOM 1527 O O . GLU A 1 196 ? 8.983 -15.167 4.665 1.00 80.12 196 GLU A O 1
ATOM 1532 N N . LEU A 1 197 ? 7.979 -15.764 2.756 1.00 73.75 197 LEU A N 1
ATOM 1533 C CA . LEU A 1 197 ? 6.698 -16.028 3.408 1.00 73.75 197 LEU A CA 1
ATOM 1534 C C . LEU A 1 197 ? 6.784 -17.200 4.391 1.00 73.75 197 LEU A C 1
ATOM 1536 O O . LEU A 1 197 ? 6.981 -18.358 4.017 1.00 73.75 197 LEU A O 1
ATOM 1540 N N . LEU A 1 198 ? 6.516 -16.903 5.661 1.00 62.06 198 LEU A N 1
ATOM 1541 C CA . LEU A 1 198 ? 6.313 -17.913 6.692 1.00 62.06 198 LEU A CA 1
ATOM 1542 C C . LEU A 1 198 ? 5.012 -18.701 6.446 1.00 62.06 198 LEU A C 1
ATOM 1544 O O . LEU A 1 198 ? 4.059 -18.228 5.823 1.00 62.06 198 LEU A O 1
ATOM 1548 N N . HIS A 1 199 ? 4.962 -19.932 6.957 1.00 58.56 199 HIS A N 1
ATOM 1549 C CA . HIS A 1 199 ? 3.826 -20.837 6.768 1.00 58.56 199 HIS A CA 1
ATOM 1550 C C . HIS A 1 199 ? 2.541 -20.235 7.368 1.00 58.56 199 HIS A C 1
ATOM 1552 O O . HIS A 1 199 ? 2.503 -19.918 8.554 1.00 58.56 199 HIS A O 1
ATOM 1558 N N . GLY A 1 200 ? 1.479 -20.112 6.563 1.00 64.00 200 GLY A N 1
ATOM 1559 C CA . GLY A 1 200 ? 0.173 -19.579 6.991 1.00 64.00 200 GLY A CA 1
ATOM 1560 C C . GLY A 1 200 ? -0.108 -18.127 6.588 1.00 64.00 200 GLY A C 1
ATOM 1561 O O . GLY A 1 200 ? -1.184 -17.612 6.906 1.00 64.00 200 GLY A O 1
ATOM 1562 N N . HIS A 1 201 ? 0.825 -17.495 5.875 1.00 82.31 201 HIS A N 1
ATOM 1563 C CA . HIS A 1 201 ? 0.644 -16.195 5.240 1.00 82.31 201 HIS A CA 1
ATOM 1564 C C . HIS A 1 201 ? 0.351 -16.371 3.739 1.00 82.31 201 HIS A C 1
ATOM 1566 O O . HIS A 1 201 ? 0.741 -17.373 3.136 1.00 82.31 201 HIS A O 1
ATOM 1572 N N . HIS A 1 202 ? -0.335 -15.407 3.125 1.00 89.75 202 HIS A N 1
ATOM 1573 C CA . HIS A 1 202 ? -0.628 -15.407 1.689 1.00 89.75 202 HIS A CA 1
ATOM 1574 C C . HIS A 1 202 ? -0.125 -14.125 1.034 1.00 89.75 202 HIS A C 1
ATOM 1576 O O . HIS A 1 202 ? -0.409 -13.035 1.524 1.00 89.75 202 HIS A O 1
ATOM 1582 N N . LEU A 1 203 ? 0.576 -14.260 -0.092 1.00 93.50 203 LEU A N 1
ATOM 1583 C CA . LEU A 1 203 ? 0.992 -13.151 -0.944 1.00 93.50 203 LEU A CA 1
ATOM 1584 C C . LEU A 1 203 ? 0.454 -13.349 -2.351 1.00 93.50 203 LEU A C 1
ATOM 1586 O O . LEU A 1 203 ? 0.610 -14.418 -2.938 1.00 93.50 203 LEU A O 1
ATOM 1590 N N . ILE A 1 204 ? -0.165 -12.302 -2.881 1.00 95.50 204 ILE A N 1
ATOM 1591 C CA . ILE A 1 204 ? -0.597 -12.243 -4.273 1.00 95.50 204 ILE A CA 1
ATOM 1592 C C . ILE A 1 204 ? -0.106 -10.958 -4.926 1.00 95.50 204 ILE A C 1
ATOM 1594 O O . ILE A 1 204 ? -0.020 -9.908 -4.283 1.00 95.50 204 ILE A O 1
ATOM 1598 N N . PHE A 1 205 ? 0.153 -11.049 -6.224 1.00 95.88 205 PHE A N 1
ATOM 1599 C CA . PHE A 1 205 ? 0.484 -9.910 -7.063 1.00 95.88 205 PHE A CA 1
ATOM 1600 C C . PHE A 1 205 ? -0.672 -9.622 -8.011 1.00 95.88 205 PHE A C 1
ATOM 1602 O O . PHE A 1 205 ? -1.247 -10.526 -8.619 1.00 95.88 205 PHE A O 1
ATOM 1609 N N . LEU A 1 206 ? -1.031 -8.350 -8.118 1.00 94.31 206 LEU A N 1
ATOM 1610 C CA . LEU A 1 206 ? -2.114 -7.870 -8.961 1.00 94.31 206 LEU A CA 1
ATOM 1611 C C . LEU A 1 206 ? -1.567 -6.835 -9.938 1.00 94.31 206 LEU A C 1
ATOM 1613 O O . LEU A 1 206 ? -0.688 -6.050 -9.586 1.00 94.31 206 LEU A O 1
ATOM 1617 N N . ARG A 1 207 ? -2.125 -6.785 -11.145 1.00 90.44 207 ARG A N 1
ATOM 1618 C CA . ARG A 1 207 ? -1.867 -5.716 -12.114 1.00 90.44 207 ARG A CA 1
ATOM 1619 C C . ARG A 1 207 ? -3.161 -5.004 -12.463 1.00 90.44 207 ARG A C 1
ATOM 1621 O O . ARG A 1 207 ? -4.166 -5.665 -12.720 1.00 90.44 207 ARG A O 1
ATOM 1628 N N . SER A 1 208 ? -3.121 -3.679 -12.518 1.00 87.56 208 SER A N 1
ATOM 1629 C CA . SER A 1 208 ? -4.207 -2.853 -13.053 1.00 87.56 208 SER A CA 1
ATOM 1630 C C . SER A 1 208 ? -3.666 -1.723 -13.921 1.00 87.56 208 SER A C 1
ATOM 1632 O O . SER A 1 208 ? -2.497 -1.347 -13.820 1.00 87.56 208 SER A O 1
ATOM 1634 N N . CYS A 1 209 ? -4.517 -1.148 -14.768 1.00 83.31 209 CYS A N 1
ATOM 1635 C CA . CYS A 1 209 ? -4.138 -0.011 -15.595 1.00 83.31 209 CYS A CA 1
ATOM 1636 C C . CYS A 1 209 ? -5.334 0.887 -15.903 1.00 83.31 209 CYS A C 1
ATOM 1638 O O . CYS A 1 209 ? -6.395 0.424 -16.321 1.00 83.31 209 CYS A O 1
ATOM 1640 N N . SER A 1 210 ? -5.104 2.186 -15.798 1.00 78.50 210 SER A N 1
ATOM 1641 C CA . SER A 1 210 ? -6.017 3.251 -16.172 1.00 78.50 210 SER A CA 1
ATOM 1642 C C . SER A 1 210 ? -6.168 3.417 -17.694 1.00 78.50 210 SER A C 1
ATOM 1644 O O . SER A 1 210 ? -6.952 4.259 -18.113 1.00 78.50 210 SER A O 1
ATOM 1646 N N . CYS A 1 211 ? -5.430 2.674 -18.528 1.00 75.19 211 CYS A N 1
ATOM 1647 C CA . CYS A 1 211 ? -5.490 2.639 -20.002 1.00 75.19 211 CYS A CA 1
ATOM 1648 C C . CYS A 1 211 ? -5.612 4.023 -20.674 1.00 75.19 211 CYS A C 1
ATOM 1650 O O . CYS A 1 211 ? -6.690 4.422 -21.116 1.00 75.19 211 CYS A O 1
ATOM 1652 N N . HIS A 1 212 ? -4.504 4.765 -20.736 1.00 70.06 212 HIS A N 1
ATOM 1653 C CA . HIS A 1 212 ? -4.440 6.081 -21.397 1.00 70.06 212 HIS A CA 1
ATOM 1654 C C . HIS A 1 212 ? -3.538 6.102 -22.640 1.00 70.06 212 HIS A C 1
ATOM 1656 O O . HIS A 1 212 ? -3.630 7.033 -23.436 1.00 70.06 212 HIS A O 1
ATOM 1662 N N . THR A 1 213 ? -2.697 5.081 -22.821 1.00 72.75 213 THR A N 1
ATOM 1663 C CA . THR A 1 213 ? -1.733 4.993 -23.925 1.00 72.75 213 THR A CA 1
ATOM 1664 C C . THR A 1 213 ? -1.959 3.706 -24.697 1.00 72.75 213 THR A C 1
ATOM 1666 O O . THR A 1 213 ? -1.949 2.628 -24.095 1.00 72.75 213 THR A O 1
ATOM 1669 N N . TYR A 1 214 ? -2.132 3.823 -26.012 1.00 78.88 214 TYR A N 1
ATOM 1670 C CA . TYR A 1 214 ? -2.433 2.712 -26.907 1.00 78.88 214 TYR A CA 1
ATOM 1671 C C . TYR A 1 214 ? -1.419 2.629 -28.047 1.00 78.88 214 TYR A C 1
ATOM 1673 O O . TYR A 1 214 ? -0.918 3.652 -28.517 1.00 78.88 214 TYR A O 1
ATOM 1681 N N . ASP A 1 215 ? -1.128 1.409 -28.485 1.00 83.31 215 ASP A N 1
ATOM 1682 C CA . ASP A 1 215 ? -0.329 1.141 -29.673 1.00 83.31 215 ASP A CA 1
ATOM 1683 C C . ASP A 1 215 ? -1.135 1.365 -30.970 1.00 83.31 215 ASP A C 1
ATOM 1685 O O . ASP A 1 215 ? -2.318 1.721 -30.969 1.00 83.31 215 ASP A O 1
ATOM 1689 N N . SER A 1 216 ? -0.491 1.122 -32.115 1.00 82.75 216 SER A N 1
ATOM 1690 C CA . SER A 1 216 ? -1.140 1.218 -33.432 1.00 82.75 216 SER A CA 1
ATOM 1691 C C . SER A 1 216 ? -2.325 0.256 -33.626 1.00 82.75 216 SER A C 1
ATOM 1693 O O . SER A 1 216 ? -3.197 0.525 -34.452 1.00 82.75 216 SER A O 1
ATOM 1695 N N . ALA A 1 217 ? -2.380 -0.833 -32.856 1.00 84.44 217 ALA A N 1
ATOM 1696 C CA . ALA A 1 217 ? -3.463 -1.810 -32.848 1.00 84.44 217 ALA A CA 1
ATOM 1697 C C . ALA A 1 217 ? -4.556 -1.477 -31.813 1.00 84.44 217 ALA A C 1
ATOM 1699 O O . ALA A 1 217 ? -5.486 -2.264 -31.640 1.00 84.44 217 ALA A O 1
ATOM 1700 N N . ARG A 1 218 ? -4.474 -0.306 -31.164 1.00 85.00 218 ARG A N 1
ATOM 1701 C CA . ARG A 1 218 ? -5.371 0.151 -30.092 1.00 85.00 218 ARG A CA 1
ATOM 1702 C C . ARG A 1 218 ? -5.377 -0.746 -28.856 1.00 85.00 218 ARG A C 1
ATOM 1704 O O . ARG A 1 218 ? -6.362 -0.785 -28.118 1.00 85.00 218 ARG A O 1
ATOM 1711 N N . ASN A 1 219 ? -4.269 -1.429 -28.603 1.00 86.62 219 ASN A N 1
ATOM 1712 C CA . ASN A 1 219 ? -4.042 -2.139 -27.355 1.00 86.62 219 ASN A CA 1
ATOM 1713 C C . ASN A 1 219 ? -3.253 -1.249 -26.407 1.00 86.62 219 ASN A C 1
ATOM 1715 O O . ASN A 1 219 ? -2.317 -0.556 -26.805 1.00 86.62 219 ASN A O 1
ATOM 1719 N N . CYS A 1 220 ? -3.638 -1.242 -25.138 1.00 83.50 220 CYS A N 1
ATOM 1720 C CA . CYS A 1 220 ? -2.930 -0.485 -24.133 1.00 83.50 220 CYS A CA 1
ATOM 1721 C C . CYS A 1 220 ? -1.516 -1.047 -23.976 1.00 83.50 220 CYS A C 1
ATOM 1723 O O . CYS A 1 220 ? -1.349 -2.234 -23.707 1.00 83.50 220 CYS A O 1
ATOM 1725 N N . ILE A 1 221 ? -0.509 -0.183 -24.077 1.00 80.25 221 ILE A N 1
ATOM 1726 C CA . ILE A 1 221 ? 0.909 -0.582 -24.054 1.00 80.25 221 ILE A CA 1
ATOM 1727 C C . ILE A 1 221 ? 1.294 -1.237 -22.711 1.00 80.25 221 ILE A C 1
ATOM 1729 O O . ILE A 1 221 ? 2.189 -2.068 -22.648 1.00 80.25 221 ILE A O 1
ATOM 1733 N N . VAL A 1 222 ? 0.570 -0.918 -21.632 1.00 80.00 222 VAL A N 1
ATOM 1734 C CA . VAL A 1 222 ? 0.857 -1.405 -20.273 1.00 80.00 222 VAL A CA 1
ATOM 1735 C C . VAL A 1 222 ? 0.207 -2.753 -19.976 1.00 80.00 222 VAL A C 1
ATOM 1737 O O . VAL A 1 222 ? 0.840 -3.667 -19.448 1.00 80.00 222 VAL A O 1
ATOM 1740 N N . CYS A 1 223 ? -1.097 -2.871 -20.229 1.00 79.94 223 CYS A N 1
ATOM 1741 C CA . CYS A 1 223 ? -1.872 -4.048 -19.829 1.00 79.94 223 CYS A CA 1
ATOM 1742 C C . CYS A 1 223 ? -2.229 -4.974 -20.997 1.00 79.94 223 CYS A C 1
ATOM 1744 O O . CYS A 1 223 ? -2.679 -6.097 -20.751 1.00 79.94 223 CYS A O 1
ATOM 1746 N N . GLY A 1 224 ? -2.027 -4.522 -22.238 1.00 82.12 224 GLY A N 1
ATOM 1747 C CA . GLY A 1 224 ? -2.389 -5.226 -23.467 1.00 82.12 224 GLY A CA 1
ATOM 1748 C C . GLY A 1 224 ? -3.885 -5.209 -23.789 1.00 82.12 224 GLY A C 1
ATOM 1749 O O . GLY A 1 224 ? -4.280 -5.779 -24.800 1.00 82.12 224 GLY A O 1
ATOM 1750 N N . MET A 1 225 ? -4.726 -4.585 -22.954 1.00 83.38 225 MET A N 1
ATOM 1751 C CA . MET A 1 225 ? -6.174 -4.538 -23.186 1.00 83.38 225 MET A CA 1
ATOM 1752 C C . MET A 1 225 ? -6.505 -3.633 -24.368 1.00 83.38 225 MET A C 1
ATOM 1754 O O . MET A 1 225 ? -5.986 -2.519 -24.456 1.00 83.38 225 MET A O 1
ATOM 1758 N N . SER A 1 226 ? -7.406 -4.079 -25.241 1.00 83.38 226 SER A N 1
ATOM 1759 C CA . SER A 1 226 ? -7.931 -3.218 -26.296 1.00 83.38 226 SER A CA 1
ATOM 1760 C C . SER A 1 226 ? -8.786 -2.096 -25.706 1.00 83.38 226 SER A C 1
ATOM 1762 O O . SER A 1 226 ? -9.423 -2.256 -24.661 1.00 83.38 226 SER A O 1
ATOM 1764 N N . GLU A 1 227 ? -8.818 -0.956 -26.393 1.00 80.56 227 GLU A N 1
ATOM 1765 C CA . GLU A 1 227 ? -9.641 0.199 -26.012 1.00 80.56 227 GLU A CA 1
ATOM 1766 C C . GLU A 1 227 ? -11.120 -0.188 -25.785 1.00 80.56 227 GLU A C 1
ATOM 1768 O O . GLU A 1 227 ? -11.731 0.238 -24.804 1.00 80.56 227 GLU A O 1
ATOM 1773 N N . ASP A 1 228 ? -11.657 -1.081 -26.624 1.00 80.00 228 ASP A N 1
ATOM 1774 C CA . ASP A 1 228 ? -13.051 -1.540 -26.570 1.00 80.00 228 ASP A CA 1
ATOM 1775 C C . ASP A 1 228 ? -13.341 -2.512 -25.407 1.00 80.00 228 ASP A C 1
ATOM 1777 O O . ASP A 1 228 ? -14.465 -2.571 -24.904 1.00 80.00 228 ASP A O 1
ATOM 1781 N N . ALA A 1 229 ? -12.347 -3.283 -24.952 1.00 76.81 229 ALA A N 1
ATOM 1782 C CA . ALA A 1 229 ? -12.522 -4.278 -23.886 1.00 76.81 229 ALA A CA 1
ATOM 1783 C C . ALA A 1 229 ? -12.520 -3.663 -22.477 1.00 76.81 229 ALA A C 1
ATOM 1785 O O . ALA A 1 229 ? -12.929 -4.306 -21.508 1.00 76.81 229 ALA A O 1
ATOM 1786 N N . ARG A 1 230 ? -12.104 -2.399 -22.348 1.00 70.56 230 ARG A N 1
ATOM 1787 C CA . ARG A 1 230 ? -11.870 -1.740 -21.058 1.00 70.56 230 ARG A CA 1
ATOM 1788 C C . ARG A 1 230 ? -13.092 -1.713 -20.137 1.00 70.56 230 ARG A C 1
ATOM 1790 O O . ARG A 1 230 ? -12.941 -1.809 -18.925 1.00 70.56 230 ARG A O 1
ATOM 1797 N N . SER A 1 231 ? -14.301 -1.566 -20.678 1.00 69.56 231 SER A N 1
ATOM 1798 C CA . SER A 1 231 ? -15.527 -1.541 -19.865 1.00 69.56 231 SER A CA 1
ATOM 1799 C C . SER A 1 231 ? -16.031 -2.927 -19.456 1.00 69.56 231 SER A C 1
ATOM 1801 O O . SER A 1 231 ? -16.994 -3.013 -18.696 1.00 69.56 231 SER A O 1
ATOM 1803 N N . LEU A 1 232 ? -15.445 -3.994 -20.004 1.00 69.94 232 LEU A N 1
ATOM 1804 C CA . LEU A 1 232 ? -15.929 -5.369 -19.875 1.00 69.94 232 LEU A CA 1
ATOM 1805 C C . LEU A 1 232 ? -15.063 -6.224 -18.943 1.00 69.94 232 LEU A C 1
ATOM 1807 O O . LEU A 1 232 ? -15.535 -7.255 -18.464 1.00 69.94 232 LEU A O 1
ATOM 1811 N N . GLU A 1 233 ? -13.823 -5.813 -18.678 1.00 65.38 233 GLU A N 1
ATOM 1812 C CA . GLU A 1 233 ? -12.870 -6.591 -17.888 1.00 65.38 233 GLU A CA 1
ATOM 1813 C C . GLU A 1 233 ? -12.733 -6.117 -16.431 1.00 65.38 233 GLU A C 1
ATOM 1815 O O . GLU A 1 233 ? -13.045 -4.969 -16.100 1.00 65.38 233 GLU A O 1
ATOM 1820 N N . PRO A 1 234 ? -12.270 -7.003 -15.524 1.00 60.16 234 PRO A N 1
ATOM 1821 C CA . PRO A 1 234 ? -11.987 -6.633 -14.147 1.00 60.16 234 PRO A CA 1
ATOM 1822 C C . PRO A 1 234 ? -10.935 -5.523 -14.071 1.00 60.16 234 PRO A C 1
ATOM 1824 O O . PRO A 1 234 ? -9.925 -5.555 -14.768 1.00 60.16 234 PRO A O 1
ATOM 1827 N N . ILE A 1 235 ? -11.120 -4.605 -13.121 1.00 74.31 235 ILE A N 1
ATOM 1828 C CA . ILE A 1 235 ? -10.196 -3.496 -12.826 1.00 74.31 235 ILE A CA 1
ATOM 1829 C C . ILE A 1 235 ? -8.748 -3.981 -12.612 1.00 74.31 235 ILE A C 1
ATOM 1831 O O . ILE A 1 235 ? -7.792 -3.268 -12.909 1.00 74.31 235 ILE A O 1
ATOM 1835 N N . GLN A 1 236 ? -8.578 -5.193 -12.082 1.00 85.06 236 GLN A N 1
ATOM 1836 C CA . GLN A 1 236 ? -7.282 -5.793 -11.787 1.00 85.06 236 GLN A CA 1
ATOM 1837 C C . GLN A 1 236 ? -7.271 -7.287 -12.112 1.00 85.06 236 GLN A C 1
ATOM 1839 O O . GLN A 1 236 ? -8.285 -7.970 -11.960 1.00 85.06 236 GLN A O 1
ATOM 1844 N N . ARG A 1 237 ? -6.096 -7.808 -12.473 1.00 88.31 237 ARG A N 1
ATOM 1845 C CA . ARG A 1 237 ? -5.859 -9.237 -12.721 1.00 88.31 237 ARG A CA 1
ATOM 1846 C C . ARG A 1 237 ? -4.772 -9.789 -11.806 1.00 88.31 237 ARG A C 1
ATOM 1848 O O . ARG A 1 237 ? -3.827 -9.074 -11.479 1.00 88.31 237 ARG A O 1
ATOM 1855 N N . LEU A 1 238 ? -4.898 -11.058 -11.423 1.00 92.19 238 LEU A N 1
ATOM 1856 C CA . LEU A 1 238 ? -3.823 -11.801 -10.765 1.00 92.19 238 LEU A CA 1
ATOM 1857 C C . LEU A 1 238 ? -2.677 -12.010 -11.757 1.00 92.19 238 LEU A C 1
ATOM 1859 O O . LEU A 1 238 ? -2.928 -12.365 -12.908 1.00 92.19 238 LEU A O 1
ATOM 1863 N N . ILE A 1 239 ? -1.448 -11.786 -11.306 1.00 93.31 239 ILE A N 1
ATOM 1864 C CA . ILE A 1 239 ? -0.233 -12.035 -12.084 1.00 93.31 239 ILE A CA 1
ATOM 1865 C C . ILE A 1 239 ? 0.707 -12.960 -11.313 1.00 93.31 239 ILE A C 1
ATOM 1867 O O . ILE A 1 239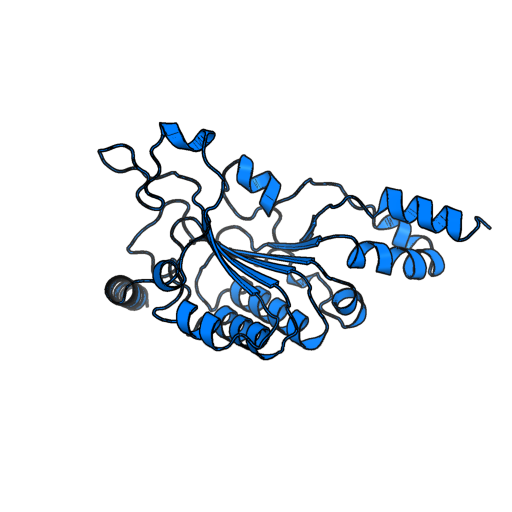 ? 0.631 -13.074 -10.084 1.00 93.31 239 ILE A O 1
ATOM 1871 N N . LEU A 1 240 ? 1.590 -13.634 -12.040 1.00 92.94 240 LEU A N 1
ATOM 1872 C CA . LEU A 1 240 ? 2.668 -14.425 -11.461 1.00 92.94 240 LEU A CA 1
ATOM 1873 C C . LEU A 1 240 ? 3.749 -13.497 -10.893 1.00 92.94 240 LEU A C 1
ATOM 1875 O O . LEU A 1 240 ? 3.902 -12.360 -11.332 1.00 92.94 240 LEU A O 1
ATOM 1879 N N . SER A 1 241 ? 4.524 -13.991 -9.924 1.00 91.00 241 SER A N 1
ATOM 1880 C CA . SER A 1 241 ? 5.575 -13.199 -9.268 1.00 91.00 241 SER A CA 1
ATOM 1881 C C . SER A 1 241 ? 6.561 -12.611 -10.277 1.00 91.00 241 SER A C 1
ATOM 1883 O O . SER A 1 241 ? 6.731 -11.403 -10.321 1.00 91.00 241 SER A O 1
ATOM 1885 N N . HIS A 1 242 ? 7.109 -13.429 -11.176 1.00 90.38 242 HIS A N 1
ATOM 1886 C CA . HIS A 1 242 ? 8.066 -12.962 -12.185 1.00 90.38 242 HIS A CA 1
ATOM 1887 C C . HIS A 1 242 ? 7.509 -11.894 -13.140 1.00 90.38 242 HIS A C 1
ATOM 1889 O O . HIS A 1 242 ? 8.289 -11.178 -13.751 1.00 90.38 242 HIS A O 1
ATOM 1895 N N . GLU A 1 243 ? 6.185 -11.779 -13.285 1.00 92.44 243 GLU A N 1
ATOM 1896 C CA . GLU A 1 243 ? 5.579 -10.712 -14.082 1.00 92.44 243 GLU A CA 1
ATOM 1897 C C . GLU A 1 243 ? 5.551 -9.382 -13.317 1.00 92.44 243 GLU A C 1
ATOM 1899 O O . GLU A 1 243 ? 5.397 -8.338 -13.940 1.00 92.44 243 GLU A O 1
ATOM 1904 N N . ALA A 1 244 ? 5.659 -9.394 -11.985 1.00 93.31 244 ALA A N 1
ATOM 1905 C CA . ALA A 1 244 ? 5.640 -8.204 -11.133 1.00 93.31 244 ALA A CA 1
ATOM 1906 C C . ALA A 1 244 ? 6.982 -7.448 -11.108 1.00 93.31 244 ALA A C 1
ATOM 1908 O O . ALA A 1 244 ? 7.010 -6.258 -10.786 1.00 93.31 244 ALA A O 1
ATOM 1909 N N . ASP A 1 245 ? 8.074 -8.125 -11.451 1.00 93.88 245 ASP A N 1
ATOM 1910 C CA . ASP A 1 245 ? 9.417 -7.550 -11.471 1.00 93.88 245 ASP A CA 1
ATOM 1911 C C . ASP A 1 245 ? 9.717 -6.889 -12.825 1.00 93.88 245 ASP A C 1
ATOM 1913 O O . ASP A 1 245 ? 9.229 -7.319 -13.872 1.00 93.88 245 ASP A O 1
ATOM 1917 N N . ALA A 1 246 ? 10.533 -5.837 -12.804 1.00 91.12 246 ALA A N 1
ATOM 1918 C CA . ALA A 1 246 ? 11.111 -5.252 -14.007 1.00 91.12 246 ALA A CA 1
ATOM 1919 C C . ALA A 1 246 ? 12.147 -6.202 -14.628 1.00 91.12 246 ALA A C 1
ATOM 1921 O O . ALA A 1 246 ? 12.791 -6.985 -13.920 1.00 91.12 246 ALA A O 1
ATOM 1922 N N . SER A 1 247 ? 12.349 -6.105 -15.945 1.00 88.94 247 SER A N 1
ATOM 1923 C CA . SER A 1 247 ? 13.478 -6.783 -16.585 1.00 88.94 247 SER A CA 1
ATOM 1924 C C . SER A 1 247 ? 14.800 -6.072 -16.252 1.00 88.94 247 SER A C 1
ATOM 1926 O O . SER A 1 247 ? 14.790 -4.878 -15.934 1.00 88.94 247 SER A O 1
ATOM 1928 N N . PRO A 1 248 ? 15.948 -6.769 -16.320 1.00 87.25 248 PRO A N 1
ATOM 1929 C CA . PRO A 1 248 ? 17.256 -6.138 -16.150 1.00 87.25 248 PRO A CA 1
ATOM 1930 C C . PRO A 1 248 ? 17.478 -4.959 -17.106 1.00 87.25 248 PRO A C 1
ATOM 1932 O O . PRO A 1 248 ? 17.969 -3.920 -16.682 1.00 87.25 248 PRO A O 1
ATOM 1935 N N . GLU A 1 249 ? 17.034 -5.081 -18.360 1.00 85.69 249 GLU A N 1
ATOM 1936 C CA . GLU A 1 249 ? 17.174 -4.027 -19.372 1.00 85.69 249 GLU A CA 1
ATOM 1937 C C . GLU A 1 249 ? 16.423 -2.751 -18.970 1.00 85.69 249 GLU A C 1
ATOM 1939 O O . GLU A 1 249 ? 16.973 -1.657 -19.047 1.00 85.69 249 GLU A O 1
ATOM 1944 N N . MET A 1 250 ? 15.196 -2.890 -18.451 1.00 84.06 250 MET A N 1
ATOM 1945 C CA . MET A 1 250 ? 14.424 -1.746 -17.957 1.00 84.06 250 MET A CA 1
ATOM 1946 C C . MET A 1 250 ? 15.132 -1.034 -16.801 1.00 84.06 250 MET A C 1
ATOM 1948 O O . MET A 1 250 ? 15.039 0.186 -16.676 1.00 84.06 250 MET A O 1
ATOM 1952 N N . VAL A 1 251 ? 15.821 -1.782 -15.933 1.00 84.81 251 VAL A N 1
ATOM 1953 C CA . VAL A 1 251 ? 16.584 -1.192 -14.826 1.00 84.81 2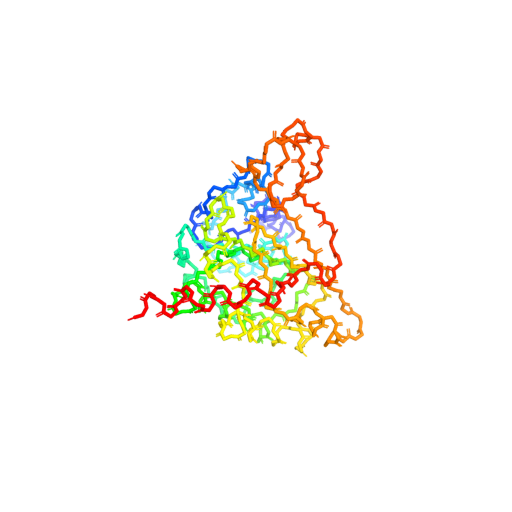51 VAL A CA 1
ATOM 1954 C C . VAL A 1 251 ? 17.790 -0.423 -15.341 1.00 84.81 251 VAL A C 1
ATOM 1956 O O . VAL A 1 251 ? 18.016 0.688 -14.863 1.00 84.81 251 VAL A O 1
ATOM 1959 N N . ASP A 1 252 ? 18.528 -0.977 -16.301 1.00 83.94 252 ASP A N 1
ATOM 1960 C CA . ASP A 1 252 ? 19.697 -0.322 -16.894 1.00 83.94 252 ASP A CA 1
ATOM 1961 C C . ASP A 1 252 ? 19.306 1.013 -17.554 1.00 83.94 252 ASP A C 1
ATOM 1963 O O . ASP A 1 252 ? 19.940 2.042 -17.291 1.00 83.94 252 ASP A O 1
ATOM 1967 N N . ASP A 1 253 ? 18.204 1.030 -18.311 1.00 81.50 253 ASP A N 1
ATOM 1968 C CA . ASP A 1 253 ? 17.657 2.244 -18.932 1.00 81.50 253 ASP A CA 1
ATOM 1969 C C . ASP A 1 253 ? 17.243 3.287 -17.876 1.00 81.50 253 ASP A C 1
ATOM 1971 O O . ASP A 1 253 ? 17.576 4.472 -17.974 1.00 81.50 253 ASP A O 1
ATOM 1975 N N . CYS A 1 254 ? 16.583 2.844 -16.802 1.00 80.19 254 CYS A N 1
ATOM 1976 C CA . CYS A 1 254 ? 16.188 3.714 -15.694 1.00 80.19 254 CYS A CA 1
ATOM 1977 C C . CYS A 1 254 ? 17.401 4.294 -14.945 1.00 80.19 254 CYS A C 1
ATOM 1979 O O . CYS A 1 254 ? 17.428 5.482 -14.618 1.00 80.19 254 CYS A O 1
ATOM 1981 N N . GLN A 1 255 ? 18.415 3.480 -14.648 1.00 80.38 255 GLN A N 1
ATOM 1982 C CA . GLN A 1 255 ? 19.619 3.936 -13.946 1.00 80.38 255 GLN A CA 1
ATOM 1983 C C . GLN A 1 255 ? 20.393 4.963 -14.770 1.00 80.38 255 GLN A C 1
ATOM 1985 O O . GLN A 1 255 ? 20.865 5.963 -14.221 1.00 80.38 255 GLN A O 1
ATOM 1990 N N . TYR A 1 256 ? 20.479 4.750 -16.082 1.00 79.19 256 TYR A N 1
ATOM 1991 C CA . TYR A 1 256 ? 21.072 5.710 -17.001 1.00 79.19 256 TYR A CA 1
ATOM 1992 C C . TYR A 1 256 ? 20.358 7.071 -16.942 1.00 79.19 256 TYR A C 1
ATOM 1994 O O . TYR A 1 256 ? 21.008 8.106 -16.786 1.00 79.19 256 TYR A O 1
ATOM 2002 N N . GLU A 1 257 ? 19.024 7.073 -16.957 1.00 75.50 257 GLU A N 1
ATOM 2003 C CA . GLU A 1 257 ? 18.202 8.285 -16.844 1.00 75.50 257 GLU A CA 1
ATOM 2004 C C . GLU A 1 257 ? 18.344 9.003 -15.493 1.00 75.50 257 GLU A C 1
ATOM 2006 O O . GLU A 1 257 ? 18.386 10.235 -15.450 1.00 75.50 257 GLU A O 1
ATOM 2011 N N . ILE A 1 258 ? 18.460 8.269 -14.377 1.00 77.25 258 ILE A N 1
ATOM 2012 C CA . ILE A 1 258 ? 18.747 8.877 -13.062 1.00 77.25 258 ILE A CA 1
ATOM 2013 C C . ILE A 1 258 ? 20.089 9.609 -13.111 1.00 77.25 258 ILE A C 1
ATOM 2015 O O . ILE A 1 258 ? 20.168 10.764 -12.691 1.00 77.25 258 ILE A O 1
ATOM 2019 N N . LEU A 1 259 ? 21.130 8.959 -13.641 1.00 79.38 259 LEU A N 1
ATOM 2020 C CA . LEU A 1 259 ? 22.478 9.526 -13.711 1.00 79.38 259 LEU A CA 1
ATOM 2021 C C . LEU A 1 259 ? 22.547 10.784 -14.582 1.00 79.38 259 LEU A C 1
ATOM 2023 O O . LEU A 1 259 ? 23.326 11.678 -14.273 1.00 79.38 259 LEU A O 1
ATOM 2027 N N . GLN A 1 260 ? 21.734 10.885 -15.635 1.00 75.00 260 GLN A N 1
ATOM 2028 C CA . GLN A 1 260 ? 21.668 12.093 -16.465 1.00 75.00 260 GLN A CA 1
ATOM 2029 C C . GLN A 1 260 ? 21.001 13.294 -15.773 1.00 75.00 260 GLN A C 1
ATOM 2031 O O . GLN A 1 260 ? 21.171 14.428 -16.224 1.00 75.00 260 GLN A O 1
ATOM 2036 N N . ARG A 1 261 ? 20.211 13.064 -14.717 1.00 73.19 261 ARG A N 1
ATOM 2037 C CA . ARG A 1 261 ? 19.438 14.104 -14.010 1.00 73.19 261 ARG A CA 1
ATOM 2038 C C . ARG A 1 261 ? 20.124 14.625 -12.740 1.00 73.19 261 ARG A C 1
ATOM 2040 O O . ARG A 1 261 ? 19.588 15.550 -12.125 1.00 73.19 261 ARG A O 1
ATOM 2047 N N . LEU A 1 262 ? 21.253 14.027 -12.351 1.00 66.00 262 LEU A N 1
ATOM 2048 C CA . LEU A 1 262 ? 22.122 14.447 -11.243 1.00 66.00 262 LEU A CA 1
ATOM 2049 C C . LEU A 1 262 ? 23.195 15.431 -11.725 1.00 66.00 262 LEU A C 1
ATOM 2051 O O . LEU A 1 262 ? 23.499 16.365 -10.949 1.00 66.00 262 LEU A O 1
#

Organism: NCBI:txid147558

Foldseek 3Di:
DPDPVVLLVVLCVQQADLWEAEAWACALPDDAPVVCCVQVNPPDPRPCVQCVPDVVSVVSNLLVNQQRYEYEQGYHQQLHRGRLVVDPLDQVSLASHAHYEYETEQHPLPRPNLVSLLVSLVSLLVRYQYAEYEYEYEYSDLADDLLALSLEPDCPRSNLVSLLSSQQSNSYQEYEYEYENNRAYAPCSLVVSVVSHDPRHYYWYKYAYRQPDADPQQARPRPRHHPVCVVPDDRMDTDDSNVRHDDPVSNVSSVVSVVVVD

pLDDT: mean 81.87, std 10.51, range [55.5, 96.12]

Secondary structure (DSSP, 8-state):
---HHHHHHHHHHHH-SS-EEEEE-S--S---HHHHHHHT-------GGGTTS-HHHHHHHHHHHHHSSEEEEE-BGGGB-TTGGGS---HHHHHH--EEEEEEE---TTSHHHHHHHHHHHHHHHH--EEEEEEEEE-SSSS--TT-GGGEE-TTSHHHHHHHHHHHHT-EEEEEEEEETT-EEPTTHHHHHHHSPPTT-EEEEEEE-----B-TTSBBTTT--BGGGTTTS-SEEEE-HHHHBPPHHHHHHHHHHHHHT-